Protein AF-A0A016ADG0-F1 (afdb_monomer)

Solvent-accessible surface area (backbone atoms only — not comparable to full-atom values): 17905 Å² total; per-residue (Å²): 117,78,64,81,39,55,52,71,69,76,71,48,89,88,53,40,68,76,69,68,65,52,72,44,74,53,72,49,77,40,66,50,86,55,96,78,77,50,92,84,63,83,57,66,67,54,48,53,50,45,50,50,56,51,45,68,57,48,48,61,47,67,69,37,83,55,37,46,75,64,32,36,40,30,36,7,31,18,37,84,70,84,56,63,69,60,26,34,52,45,8,38,56,49,26,49,52,49,53,55,49,51,59,72,67,58,79,62,76,84,54,49,76,49,75,41,56,37,31,51,40,61,65,62,50,48,54,53,52,72,76,48,91,57,74,62,48,69,62,53,52,45,42,67,73,72,40,49,76,91,74,42,32,64,56,54,41,44,57,39,81,81,21,54,49,39,54,46,45,56,71,74,43,36,58,68,41,26,24,37,36,40,36,41,34,28,30,39,55,50,64,68,71,46,75,80,87,79,64,98,64,84,82,76,88,80,84,78,91,71,89,87,82,72,54,66,43,49,38,52,58,60,28,69,81,40,57,90,82,36,72,67,23,37,51,37,31,42,50,33,21,70,76,34,77,85,39,63,58,29,12,39,29,20,18,30,47,26,48,69,71,65,36,57,69,60,19,45,68,40,33,64,89,41,59,85,39,58,85,34,12,32,48,51,14,53,47,26,52,75,73,66,39,57,70,62,12,50,53,29,12,50,52,9,30,77,69,66,34,65,46,15,50,52,53,43,52,55,59,74,74,106

Nearest PDB structures (foldseek):
  4rha-assembly2_A  TM=7.310E-01  e=1.133E-03  Salmonella enterica subsp. enterica serovar Typhimurium str. 14028S
  7rjj-assembly2_B  TM=6.095E-01  e=2.369E-03  Klebsiella pneumoniae subsp. pneumoniae
  5nhx-assembly1_A  TM=6.169E-01  e=9.388E-03  Klebsiella pneumoniae
  4apo-assembly1_A  TM=5.520E-01  e=2.296E-01  Homo sapiens
  7rqf-assembly1_A  TM=3.837E-01  e=1.222E+00  Pseudomonas aeruginosa PAO1

Foldseek 3Di:
DLLVLQDADAQDPVQPDPLPQPKDKDKDKQQADPVPVCLQDGDVVSLVVVLVVVCVPVVVQVVDPQKFFAAKEKEFFAAPDDDLVVLQVRRQVVRVVSVVVNVVVCPPPPHYYHYHYDSHPLVQLLVVLVPDPDPCSVVLNCLSVPADSVRCSVVVCCPPPVNPRVVCCVVPPRSRRRMMMMMTIMGRRVVSVDQPPDPPPPPPPDPDPDPPHAGLNRLVVQLVVDDPQDPSNLVSLLVQCVSCVPDLNSLSSNLSSCLSVLNLVSNCSSCVVVLPPLSSLSSQLSSCVSVVNLVSNLVSLVSNVVVVSPSSVVSNVVSVVD

Structure (mmCIF, N/CA/C/O backbone):
data_AF-A0A016ADG0-F1
#
_entry.id   AF-A0A016ADG0-F1
#
loop_
_atom_site.group_PDB
_atom_site.id
_atom_site.type_symbol
_atom_site.label_atom_id
_atom_site.label_alt_id
_atom_site.label_comp_id
_atom_site.label_asym_id
_atom_site.label_entity_id
_atom_site.label_seq_id
_atom_site.pdbx_PDB_ins_code
_atom_site.Cartn_x
_atom_site.Cartn_y
_atom_site.Cartn_z
_atom_site.occupancy
_atom_site.B_iso_or_equiv
_atom_site.auth_seq_id
_atom_site.auth_comp_id
_atom_site.auth_asym_id
_atom_site.auth_atom_id
_atom_site.pdbx_PDB_model_num
ATOM 1 N N . MET A 1 1 ? 36.999 -15.071 -37.053 1.00 69.94 1 MET A N 1
ATOM 2 C CA . MET A 1 1 ? 36.321 -14.184 -38.024 1.00 69.94 1 MET A CA 1
ATOM 3 C C . MET A 1 1 ? 34.807 -14.380 -38.018 1.00 69.94 1 MET A C 1
ATOM 5 O O . MET A 1 1 ? 34.111 -13.410 -37.808 1.00 69.94 1 MET A O 1
ATOM 9 N N . LEU A 1 2 ? 34.273 -15.599 -38.158 1.00 79.31 2 LEU A N 1
ATOM 10 C CA . LEU A 1 2 ? 32.813 -15.817 -38.132 1.00 79.31 2 LEU A CA 1
ATOM 11 C C . LEU A 1 2 ? 32.134 -15.348 -36.824 1.00 79.31 2 LEU A C 1
ATOM 13 O O . LEU A 1 2 ? 31.102 -14.691 -36.854 1.00 79.31 2 LEU A O 1
ATOM 17 N N . LEU A 1 3 ? 32.764 -15.626 -35.679 1.00 84.56 3 LEU A N 1
ATOM 18 C CA . LEU A 1 3 ? 32.226 -15.294 -34.354 1.00 84.56 3 LEU A CA 1
ATOM 19 C C . LEU A 1 3 ? 32.225 -13.790 -34.034 1.00 84.56 3 LEU A C 1
ATOM 21 O O . LEU A 1 3 ? 31.461 -13.359 -33.183 1.00 84.56 3 LEU A O 1
ATOM 25 N N . SER A 1 4 ? 33.021 -12.973 -34.735 1.00 85.31 4 SER A N 1
ATOM 26 C CA . SER A 1 4 ? 33.014 -11.513 -34.533 1.00 85.31 4 SER A CA 1
ATOM 27 C C . SER A 1 4 ? 31.796 -10.823 -35.157 1.00 85.31 4 SER A C 1
ATOM 29 O O . SER A 1 4 ? 31.700 -9.601 -35.109 1.00 85.31 4 SER A O 1
ATOM 31 N N . TRP A 1 5 ? 30.904 -11.581 -35.801 1.00 89.62 5 TRP A N 1
ATOM 32 C CA . TRP A 1 5 ? 29.642 -11.078 -36.351 1.00 89.62 5 TRP A CA 1
ATOM 33 C C . TRP A 1 5 ? 28.422 -11.524 -35.549 1.00 89.62 5 TRP A C 1
ATOM 35 O O . TRP A 1 5 ? 27.30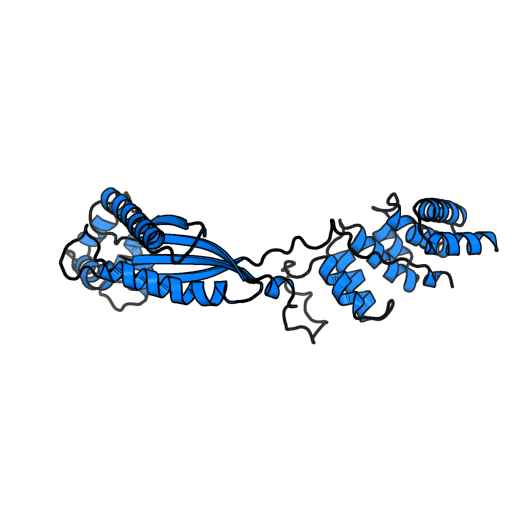5 -11.203 -35.944 1.00 89.62 5 TRP A O 1
ATOM 45 N N . VAL A 1 6 ? 28.624 -12.247 -34.442 1.00 90.81 6 VAL A N 1
ATOM 46 C CA . VAL A 1 6 ? 27.543 -12.549 -33.501 1.00 90.81 6 VAL A CA 1
ATOM 47 C C . VAL A 1 6 ? 26.964 -11.229 -32.996 1.00 90.81 6 VAL A C 1
ATOM 49 O O . VAL A 1 6 ? 27.703 -10.347 -32.559 1.00 90.81 6 VAL A O 1
ATOM 52 N N . GLY A 1 7 ? 25.648 -11.089 -33.117 1.00 85.38 7 GLY A N 1
ATOM 53 C CA . GLY A 1 7 ? 24.912 -9.907 -32.699 1.00 85.38 7 GLY A CA 1
ATOM 54 C C . GLY A 1 7 ? 24.405 -10.044 -31.270 1.00 85.38 7 GLY A C 1
ATOM 55 O O . GLY A 1 7 ? 23.914 -11.104 -30.882 1.00 85.38 7 GLY A O 1
ATOM 56 N N . PHE A 1 8 ? 24.489 -8.947 -30.524 1.00 88.81 8 PHE A N 1
ATOM 57 C CA . PHE A 1 8 ? 23.808 -8.762 -29.249 1.00 88.81 8 PHE A CA 1
ATOM 58 C C . PHE A 1 8 ? 22.862 -7.574 -29.397 1.00 88.81 8 PHE A C 1
ATOM 60 O O . PHE A 1 8 ? 23.233 -6.547 -29.970 1.00 88.81 8 PHE A O 1
ATOM 67 N N . LEU A 1 9 ? 21.629 -7.749 -28.947 1.00 85.62 9 LEU A N 1
ATOM 68 C CA . LEU A 1 9 ? 20.578 -6.750 -28.987 1.00 85.62 9 LEU A CA 1
ATOM 69 C C . LEU A 1 9 ? 20.620 -5.921 -27.707 1.00 85.62 9 LEU A C 1
ATOM 71 O O . LEU A 1 9 ? 20.717 -6.466 -26.606 1.00 85.62 9 LEU A O 1
ATOM 75 N N . SER A 1 10 ? 20.489 -4.608 -27.863 1.00 75.19 10 SER A N 1
ATOM 76 C CA . SER A 1 10 ? 20.079 -3.731 -26.771 1.00 75.19 10 SER A CA 1
ATOM 77 C C . SER A 1 10 ? 18.555 -3.812 -26.617 1.00 75.19 10 SER A C 1
ATOM 79 O O . SER A 1 10 ? 17.858 -3.962 -27.627 1.00 75.19 10 SER A O 1
ATOM 81 N N . PRO A 1 11 ? 18.012 -3.700 -25.395 1.00 60.47 11 PRO A N 1
ATOM 82 C CA . PRO A 1 11 ? 16.568 -3.637 -25.199 1.00 60.47 11 PRO A CA 1
ATOM 83 C C . PRO A 1 11 ? 15.986 -2.444 -25.975 1.00 60.47 11 PRO A C 1
ATOM 85 O O . PRO A 1 11 ? 16.522 -1.334 -25.934 1.00 60.47 11 PRO A O 1
ATOM 88 N N . SER A 1 12 ? 14.902 -2.673 -26.719 1.00 52.19 12 SER A N 1
ATOM 89 C CA . SER A 1 12 ? 14.190 -1.600 -27.430 1.00 52.19 12 SER A CA 1
ATOM 90 C C . SER A 1 12 ? 13.477 -0.671 -26.436 1.00 52.19 12 SER A C 1
ATOM 92 O O . SER A 1 12 ? 13.197 -1.075 -25.314 1.00 52.19 12 SER A O 1
ATOM 94 N N . ALA A 1 13 ? 13.093 0.550 -26.830 1.00 40.69 13 ALA A N 1
ATOM 95 C CA . ALA A 1 13 ? 12.314 1.456 -25.965 1.00 40.69 13 ALA A CA 1
ATOM 96 C C . ALA A 1 13 ? 10.958 0.869 -25.500 1.00 40.69 13 ALA A C 1
ATOM 98 O O . ALA A 1 13 ? 10.346 1.389 -24.573 1.00 40.69 13 ALA A O 1
ATOM 99 N N . THR A 1 14 ? 10.486 -0.205 -26.138 1.00 40.00 14 THR A N 1
ATOM 100 C CA . THR A 1 14 ? 9.263 -0.943 -25.783 1.00 40.00 14 THR A CA 1
ATOM 101 C C . THR A 1 14 ? 9.514 -2.073 -24.772 1.00 40.00 14 THR A C 1
ATOM 103 O O . THR A 1 14 ? 8.566 -2.536 -24.144 1.00 40.00 14 THR A O 1
ATOM 106 N N . GLU A 1 15 ? 10.776 -2.485 -24.594 1.00 46.22 15 GLU A N 1
ATOM 107 C CA . GLU A 1 15 ? 11.267 -3.415 -23.559 1.00 46.22 15 GLU A CA 1
ATOM 108 C C . GLU A 1 15 ? 12.160 -2.726 -22.511 1.00 46.22 15 GLU A C 1
ATOM 110 O O . GLU A 1 15 ? 12.579 -3.356 -21.537 1.00 46.22 15 GLU A O 1
ATOM 115 N N . ALA A 1 16 ? 12.446 -1.429 -22.685 1.00 40.72 16 ALA A N 1
ATOM 116 C CA . ALA A 1 16 ? 12.927 -0.571 -21.618 1.00 40.72 16 ALA A CA 1
ATOM 117 C C . ALA A 1 16 ? 11.981 -0.759 -20.432 1.00 40.72 16 ALA A C 1
ATOM 119 O O . ALA A 1 16 ? 10.766 -0.883 -20.649 1.00 40.72 16 ALA A O 1
ATOM 120 N N . PRO A 1 17 ? 12.511 -0.830 -19.199 1.00 40.75 17 PRO A N 1
ATOM 121 C CA . PRO A 1 17 ? 11.664 -1.079 -18.058 1.00 40.75 17 PRO A CA 1
ATOM 122 C C . PRO A 1 17 ? 10.537 -0.050 -18.124 1.00 40.75 17 PRO A C 1
ATOM 124 O O . PRO A 1 17 ? 10.785 1.156 -18.234 1.00 40.75 17 PRO A O 1
ATOM 127 N N . LYS A 1 18 ? 9.283 -0.512 -18.018 1.00 40.59 18 LYS A N 1
ATOM 128 C CA . LYS A 1 18 ? 8.368 0.266 -17.192 1.00 40.59 18 LYS A CA 1
ATOM 129 C C . LYS A 1 18 ? 9.165 0.426 -15.920 1.00 40.59 18 LYS A C 1
ATOM 131 O O . LYS A 1 18 ? 9.404 -0.576 -15.254 1.00 40.59 18 LYS A O 1
ATOM 136 N N . VAL A 1 19 ? 9.708 1.619 -15.697 1.00 45.34 19 VAL A N 1
ATOM 137 C CA . VAL A 1 19 ? 10.248 1.974 -14.401 1.00 45.34 19 VAL A CA 1
ATOM 138 C C . VAL A 1 19 ? 9.114 1.601 -13.469 1.00 45.34 19 VAL A C 1
ATOM 140 O O . VAL A 1 19 ? 8.052 2.224 -13.518 1.00 45.34 19 VAL A O 1
ATOM 143 N N . GLU A 1 20 ? 9.256 0.478 -12.769 1.00 45.22 20 GLU A N 1
ATOM 144 C CA . GLU A 1 20 ? 8.341 0.147 -11.703 1.00 45.22 20 GLU A CA 1
ATOM 145 C C . GLU A 1 20 ? 8.661 1.220 -10.690 1.00 45.22 20 GLU A C 1
ATOM 147 O O . GLU A 1 20 ? 9.663 1.168 -9.983 1.00 45.22 20 GLU A O 1
ATOM 152 N N . GLU A 1 21 ? 7.893 2.300 -10.786 1.00 52.81 21 GLU A N 1
ATOM 153 C CA . GLU A 1 21 ? 7.871 3.374 -9.830 1.00 52.81 21 GLU A CA 1
ATOM 154 C C . GLU A 1 21 ? 7.758 2.693 -8.477 1.00 52.81 21 GLU A C 1
ATOM 156 O O . GLU A 1 21 ? 6.699 2.152 -8.141 1.00 52.81 21 GLU A O 1
ATOM 161 N N . VAL A 1 22 ? 8.875 2.623 -7.749 1.00 61.50 22 VAL A N 1
ATOM 162 C CA . VAL A 1 22 ? 8.899 1.983 -6.442 1.00 61.50 22 VAL A CA 1
ATOM 163 C C . VAL A 1 22 ? 8.051 2.875 -5.557 1.00 61.50 22 VAL A C 1
ATOM 165 O O . VAL A 1 22 ? 8.498 3.912 -5.066 1.00 61.50 22 VAL A O 1
ATOM 168 N N . ARG A 1 23 ? 6.777 2.501 -5.437 1.00 75.00 23 ARG A N 1
ATOM 169 C CA . ARG A 1 23 ? 5.809 3.189 -4.599 1.00 75.00 23 ARG A CA 1
ATOM 170 C C . ARG A 1 23 ? 6.177 2.880 -3.166 1.00 75.00 23 ARG A C 1
ATOM 172 O O . ARG A 1 23 ? 6.013 1.758 -2.692 1.00 75.00 23 ARG A O 1
ATOM 179 N N . GLN A 1 24 ? 6.686 3.888 -2.485 1.00 81.44 24 GLN A N 1
ATOM 180 C CA . GLN A 1 24 ? 6.979 3.824 -1.068 1.00 81.44 24 GLN A CA 1
ATOM 181 C C . GLN A 1 24 ? 5.839 4.467 -0.293 1.00 81.44 24 GLN A C 1
ATOM 183 O O . GLN A 1 24 ? 5.135 5.347 -0.792 1.00 81.44 24 GLN A O 1
ATOM 188 N N . THR A 1 25 ? 5.639 3.993 0.932 1.00 83.50 25 THR A N 1
ATOM 189 C CA . THR A 1 25 ? 4.624 4.527 1.836 1.00 83.50 25 THR A CA 1
ATOM 190 C C . THR A 1 25 ? 5.264 4.851 3.173 1.00 83.50 25 THR A C 1
ATOM 192 O O . THR A 1 25 ? 5.946 4.011 3.758 1.00 83.50 25 THR A O 1
ATOM 195 N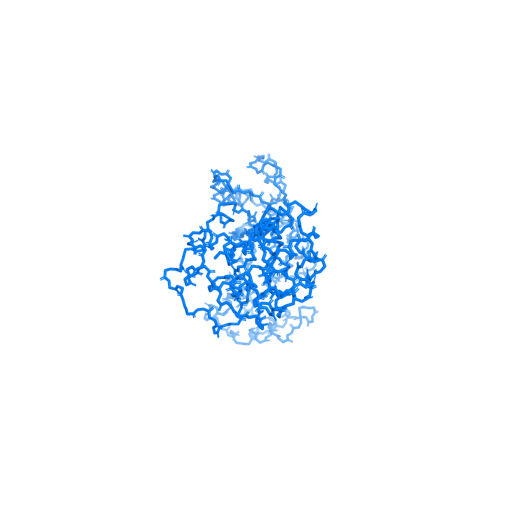 N . VAL A 1 26 ? 5.026 6.065 3.663 1.00 82.06 26 VAL A N 1
ATOM 196 C CA . VAL A 1 26 ? 5.346 6.462 5.037 1.00 82.06 26 VAL A CA 1
ATOM 197 C C . VAL A 1 26 ? 4.044 6.637 5.797 1.00 82.06 26 VAL A C 1
ATOM 199 O O . VAL A 1 26 ? 3.188 7.428 5.394 1.00 82.06 26 VAL A O 1
ATOM 202 N N . SER A 1 27 ? 3.913 5.921 6.910 1.00 85.62 27 SER A N 1
ATOM 203 C CA . SER A 1 27 ? 2.703 5.932 7.729 1.00 85.62 27 SER A CA 1
ATOM 204 C C . SER A 1 27 ? 2.938 6.598 9.078 1.00 85.62 27 SER A C 1
ATOM 206 O O . SER A 1 27 ? 4.048 6.609 9.611 1.00 85.62 27 SER A O 1
ATOM 208 N N . GLY A 1 28 ? 1.873 7.137 9.658 1.00 79.81 28 GLY A N 1
ATOM 209 C CA . GLY A 1 28 ? 1.898 7.679 11.008 1.00 79.81 28 GLY A CA 1
ATOM 210 C C . GLY A 1 28 ? 0.505 7.834 11.593 1.00 79.81 28 GLY A C 1
ATOM 211 O O . GLY A 1 28 ? -0.500 7.511 10.963 1.00 79.81 28 GLY A O 1
ATOM 212 N N . SER A 1 29 ? 0.452 8.307 12.835 1.00 84.38 29 SER A N 1
ATOM 213 C CA . SER A 1 29 ? -0.771 8.325 13.630 1.00 84.38 29 SER A CA 1
ATOM 214 C C . SER A 1 29 ? -0.917 9.614 14.434 1.00 84.38 29 SER A C 1
ATOM 216 O O . SER A 1 29 ? 0.040 10.137 15.016 1.00 84.38 29 SER A O 1
ATOM 218 N N . ILE A 1 30 ? -2.144 10.127 14.468 1.00 79.81 30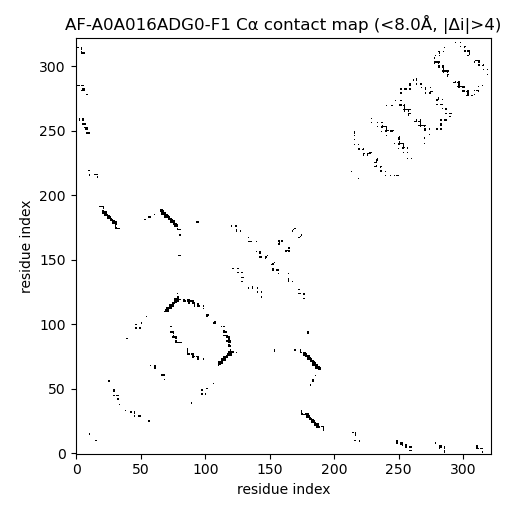 ILE A N 1
ATOM 219 C CA . ILE A 1 30 ? -2.559 11.294 15.240 1.00 79.81 30 ILE A CA 1
ATOM 220 C C . ILE A 1 30 ? -3.646 10.844 16.210 1.00 79.81 30 ILE A C 1
ATOM 222 O O . ILE A 1 30 ? -4.800 10.652 15.822 1.00 79.81 30 ILE A O 1
ATOM 226 N N . VAL A 1 31 ? -3.269 10.666 17.476 1.00 79.88 31 VAL A N 1
ATOM 227 C CA . VAL A 1 31 ? -4.220 10.400 18.561 1.00 79.88 31 VAL A CA 1
ATOM 228 C C . VAL A 1 31 ? -5.042 11.659 18.808 1.00 79.88 31 VAL A C 1
ATOM 230 O O . VAL A 1 31 ? -4.502 12.760 18.843 1.00 79.88 31 VAL A O 1
ATOM 233 N N . LEU A 1 32 ? -6.351 11.496 18.958 1.00 73.31 32 LEU A N 1
ATOM 234 C CA . LEU A 1 32 ? -7.276 12.600 19.163 1.00 73.31 32 LEU A CA 1
ATOM 235 C C . LEU A 1 32 ? -7.542 12.745 20.664 1.00 73.31 32 LEU A C 1
ATOM 237 O O . LEU A 1 32 ? -8.160 11.867 21.271 1.00 73.31 32 LEU A O 1
ATOM 241 N N . ASP A 1 33 ? -7.084 13.843 21.270 1.00 66.06 33 ASP A N 1
ATOM 242 C CA . ASP A 1 33 ? -7.391 14.123 22.674 1.00 66.06 33 ASP A CA 1
ATOM 243 C C . ASP A 1 33 ? -8.848 14.601 22.824 1.00 66.06 33 ASP A C 1
ATOM 245 O O . ASP A 1 33 ? -9.279 15.561 22.180 1.00 66.06 33 ASP A O 1
ATOM 249 N N . TYR A 1 34 ? -9.603 13.908 23.680 1.00 62.19 34 TYR A N 1
ATOM 250 C CA . TYR A 1 34 ? -11.006 14.172 24.012 1.00 62.19 34 TYR A CA 1
ATOM 251 C C . TYR A 1 34 ? -11.197 14.602 25.469 1.00 62.19 34 TYR A C 1
ATOM 253 O O . TYR A 1 34 ? -12.300 14.459 26.005 1.00 62.19 34 TYR A O 1
ATOM 261 N N . SER A 1 35 ? -10.162 15.151 26.110 1.00 48.69 35 SER A N 1
ATOM 262 C CA . SER A 1 35 ? -10.097 15.554 2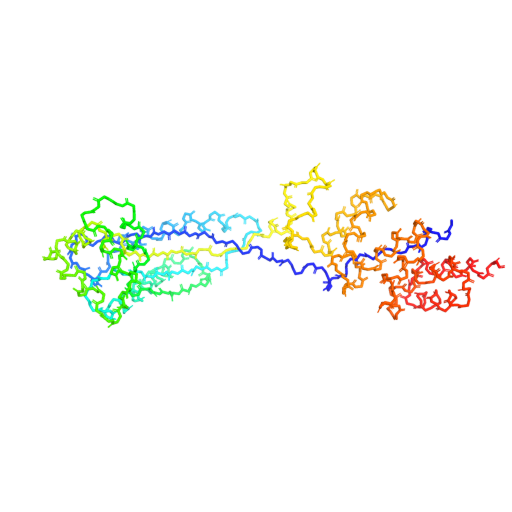7.525 1.00 48.69 35 SER A CA 1
ATOM 263 C C . SER A 1 35 ? -11.236 16.458 28.055 1.00 48.69 35 SER A C 1
ATOM 265 O O . SER A 1 35 ? -11.251 16.797 29.237 1.00 48.69 35 SER A O 1
ATOM 267 N N . ARG A 1 36 ? -12.251 16.812 27.248 1.00 44.41 36 ARG A N 1
ATOM 268 C CA . ARG A 1 36 ? -13.453 17.572 27.652 1.00 44.41 36 ARG A CA 1
ATOM 269 C C . ARG A 1 36 ? -14.808 16.962 27.264 1.00 44.41 36 ARG A C 1
ATOM 271 O O . ARG A 1 36 ? -15.805 17.676 27.215 1.00 44.41 36 ARG A O 1
ATOM 278 N N . GLY A 1 37 ? -14.882 15.661 26.981 1.00 42.38 37 GLY A N 1
ATOM 279 C CA . GLY A 1 37 ? -16.170 14.957 26.844 1.00 42.38 37 GLY A CA 1
ATOM 280 C C . GLY A 1 37 ? -16.985 15.296 25.586 1.00 42.38 37 GLY A C 1
ATOM 281 O O . GLY A 1 37 ? -18.106 14.813 25.427 1.00 42.38 37 GLY A O 1
ATOM 282 N N . GLN A 1 38 ? -16.437 16.075 24.650 1.00 50.91 38 GLN A N 1
ATOM 283 C CA . GLN A 1 38 ? -17.057 16.297 23.344 1.00 50.91 38 GLN A CA 1
ATOM 284 C C . GLN A 1 38 ? -16.713 15.128 22.418 1.00 50.91 38 GLN A C 1
ATOM 286 O O . GLN A 1 38 ? -15.763 15.191 21.649 1.00 50.91 38 GLN A O 1
ATOM 291 N N . LYS A 1 39 ? -17.504 14.047 22.469 1.00 50.16 39 LYS A N 1
ATOM 292 C CA . LYS A 1 39 ? -17.337 12.885 21.568 1.00 50.16 39 LYS A CA 1
ATOM 293 C C . LYS A 1 39 ? -17.461 13.250 20.074 1.00 50.16 39 LYS A C 1
ATOM 295 O O . LYS A 1 39 ? -17.001 12.493 19.220 1.00 50.16 39 LYS A O 1
ATOM 300 N N . THR A 1 40 ? -18.073 14.397 19.765 1.00 50.88 40 THR A N 1
ATOM 301 C CA . THR A 1 40 ? -18.551 14.767 18.423 1.00 50.88 40 THR A CA 1
ATOM 302 C C . THR A 1 40 ? -17.884 15.996 17.807 1.00 50.88 40 THR A C 1
ATOM 304 O O . THR A 1 40 ? -17.972 16.165 16.593 1.00 50.88 40 THR A O 1
ATOM 307 N N . LYS A 1 41 ? -17.229 16.860 18.594 1.00 53.22 41 LYS A N 1
ATOM 308 C CA . LYS A 1 41 ? -16.627 18.099 18.086 1.00 53.22 41 LYS A CA 1
ATOM 309 C C . LYS A 1 41 ? -15.115 18.027 18.196 1.00 53.22 41 LYS A C 1
ATOM 311 O O . LYS A 1 41 ? -14.562 17.719 19.246 1.00 53.22 41 LYS A O 1
ATOM 316 N N . TYR A 1 42 ? -14.472 18.301 17.075 1.00 61.78 42 TYR A N 1
ATOM 317 C CA . TYR A 1 42 ? -13.030 18.334 16.975 1.00 61.78 42 TYR A CA 1
ATOM 318 C C . TYR A 1 42 ? -12.416 19.549 17.641 1.00 61.78 42 TYR A C 1
ATOM 320 O O . TYR A 1 42 ? -12.903 20.665 17.463 1.00 61.78 42 TYR A O 1
ATOM 328 N N . ASP A 1 43 ? -11.317 19.310 18.355 1.00 65.56 43 ASP A N 1
ATOM 329 C CA . ASP A 1 43 ? -10.402 20.358 18.782 1.00 65.56 43 ASP A CA 1
ATOM 330 C C . ASP A 1 43 ? -9.498 20.737 17.600 1.00 65.56 43 ASP A C 1
ATOM 332 O O . ASP A 1 43 ? -8.799 19.890 17.039 1.00 65.56 43 ASP A O 1
ATOM 336 N N . GLU A 1 44 ? -9.520 22.013 17.225 1.00 66.81 44 GLU A N 1
ATOM 337 C CA . GLU A 1 44 ? -8.668 22.603 16.190 1.00 66.81 44 GLU A CA 1
ATOM 338 C C . GLU A 1 44 ? -7.179 22.326 16.452 1.00 66.81 44 GLU A C 1
ATOM 340 O O . GLU A 1 44 ? -6.414 22.115 15.512 1.00 66.81 44 GLU A O 1
ATOM 345 N N . ARG A 1 45 ? -6.775 22.192 17.724 1.00 67.38 45 ARG A N 1
ATOM 346 C CA . ARG A 1 45 ? -5.409 21.802 18.108 1.00 67.38 45 ARG A CA 1
ATOM 347 C C . ARG A 1 45 ? -4.986 20.456 17.519 1.00 67.38 45 ARG A C 1
ATOM 349 O O . ARG A 1 45 ? -3.864 20.345 17.031 1.00 67.38 45 ARG A O 1
ATOM 356 N N . ASN A 1 46 ? -5.884 19.468 17.499 1.00 68.56 46 ASN A N 1
ATOM 357 C CA . ASN A 1 46 ? -5.599 18.150 16.925 1.00 68.56 46 ASN A CA 1
ATOM 358 C C . ASN A 1 46 ? -5.386 18.242 15.404 1.00 68.56 46 ASN A C 1
ATOM 360 O O . ASN A 1 46 ? -4.563 17.518 14.848 1.00 68.56 46 ASN A O 1
ATOM 364 N N . PHE A 1 47 ? -6.097 19.144 14.716 1.00 72.75 47 PHE A N 1
ATOM 365 C CA . PHE A 1 47 ? -5.916 19.365 13.276 1.00 72.75 47 PHE A CA 1
ATOM 366 C C . PHE A 1 47 ? -4.627 20.111 12.961 1.00 72.75 47 PHE A C 1
ATOM 368 O O . PHE A 1 47 ? -3.931 19.752 12.013 1.00 72.75 47 PHE A O 1
ATOM 375 N N . VAL A 1 48 ? -4.269 21.095 13.781 1.00 70.00 48 VAL A N 1
ATOM 376 C CA . VAL A 1 48 ? -2.976 21.770 13.682 1.00 70.00 48 VAL A CA 1
ATOM 377 C C . VAL A 1 48 ? -1.836 20.760 13.860 1.00 70.00 48 VAL A C 1
ATOM 379 O O . VAL A 1 48 ? -0.948 20.689 13.012 1.00 70.00 48 VAL A O 1
ATOM 382 N N . GLU A 1 49 ? -1.883 19.915 14.896 1.00 68.44 49 GLU A N 1
ATOM 383 C CA . GLU A 1 49 ? -0.881 18.861 15.113 1.00 68.44 49 GLU A CA 1
ATOM 384 C C . GLU A 1 49 ? -0.823 17.865 13.944 1.00 68.44 49 GLU A C 1
ATOM 386 O O . GLU A 1 49 ? 0.263 17.516 13.473 1.00 68.44 49 GLU A O 1
ATOM 391 N N . ALA A 1 50 ? -1.982 17.443 13.431 1.00 70.69 50 ALA A N 1
ATOM 392 C CA . ALA A 1 50 ? -2.078 16.573 12.263 1.00 70.69 50 ALA A CA 1
ATOM 393 C C . ALA A 1 50 ? -1.399 17.172 11.027 1.00 70.69 50 ALA A C 1
ATOM 395 O O . ALA A 1 50 ? -0.618 16.494 10.355 1.00 70.69 50 ALA A O 1
ATOM 396 N N . VAL A 1 51 ? -1.663 18.452 10.748 1.00 73.44 51 VAL A N 1
ATOM 397 C CA . VAL A 1 51 ? -1.029 19.186 9.649 1.00 73.44 51 VAL A CA 1
ATOM 398 C C . VAL A 1 51 ? 0.481 19.242 9.847 1.00 73.44 51 VAL A C 1
ATOM 400 O O . VAL A 1 51 ? 1.214 18.948 8.905 1.00 73.44 51 VAL A O 1
ATOM 403 N N . TYR A 1 52 ? 0.969 19.543 11.054 1.00 72.31 52 TYR A N 1
ATOM 404 C CA . TYR A 1 52 ? 2.408 19.564 11.329 1.00 72.31 52 TYR A CA 1
ATOM 405 C C . TYR A 1 52 ? 3.075 18.205 11.096 1.00 72.31 52 TYR A C 1
ATOM 407 O O . TYR A 1 52 ? 4.116 18.156 10.440 1.00 72.31 52 TYR A O 1
ATOM 415 N N . LYS A 1 53 ? 2.478 17.101 11.565 1.00 71.75 53 LYS A N 1
ATOM 416 C CA . LYS A 1 53 ? 3.014 15.745 11.341 1.00 71.75 53 LYS A CA 1
ATOM 417 C C . LYS A 1 53 ? 3.051 15.383 9.857 1.00 71.75 53 LYS A C 1
ATOM 419 O O . LYS A 1 53 ? 4.069 14.899 9.368 1.00 71.75 53 LYS A O 1
ATOM 424 N N . LEU A 1 54 ? 1.982 15.685 9.120 1.00 74.38 54 LEU A N 1
ATOM 425 C CA . LEU A 1 54 ? 1.938 15.473 7.673 1.00 74.38 54 LEU A CA 1
ATOM 426 C C . LEU A 1 54 ? 2.962 16.339 6.930 1.00 74.38 54 LEU A C 1
ATOM 428 O O . LEU A 1 54 ? 3.596 15.863 5.991 1.00 74.38 54 LEU A O 1
ATOM 432 N N . LEU A 1 55 ? 3.165 17.593 7.339 1.00 75.06 55 LEU A N 1
ATOM 433 C CA . LEU A 1 55 ? 4.178 18.470 6.748 1.00 75.06 55 LEU A CA 1
ATOM 434 C C . LEU A 1 55 ? 5.601 18.002 7.038 1.00 75.06 55 LEU A C 1
ATOM 436 O O . LEU A 1 55 ? 6.441 18.079 6.146 1.00 75.06 55 LEU A O 1
ATOM 440 N N . ALA A 1 56 ? 5.865 17.491 8.241 1.00 71.88 56 ALA A N 1
ATOM 441 C CA . ALA A 1 56 ? 7.166 16.937 8.604 1.00 71.88 56 ALA A CA 1
ATOM 442 C C . ALA A 1 56 ? 7.559 15.747 7.712 1.00 71.88 56 ALA A C 1
ATOM 444 O O . ALA A 1 56 ? 8.736 15.579 7.413 1.00 71.88 56 ALA A O 1
ATOM 445 N N . VAL A 1 57 ? 6.579 14.964 7.247 1.00 78.12 57 VAL A N 1
ATOM 446 C CA . VAL A 1 57 ? 6.803 13.855 6.306 1.00 78.12 57 VAL A CA 1
ATOM 447 C C . VAL A 1 57 ? 6.837 14.336 4.854 1.00 78.12 57 VAL A C 1
ATOM 449 O O . VAL A 1 57 ? 7.714 13.953 4.090 1.00 78.12 57 VAL A O 1
ATOM 452 N N . THR A 1 58 ? 5.891 15.180 4.443 1.00 79.19 58 THR A N 1
ATOM 453 C CA . THR A 1 58 ? 5.704 15.523 3.022 1.00 79.19 58 THR A CA 1
ATOM 454 C C . THR A 1 58 ? 6.648 16.604 2.506 1.00 79.19 58 THR A C 1
ATOM 456 O O . THR A 1 58 ? 6.973 16.579 1.321 1.00 79.19 58 THR A O 1
ATOM 459 N N . ARG A 1 59 ? 7.098 17.556 3.339 1.00 78.69 59 ARG A N 1
ATOM 460 C CA . ARG A 1 59 ? 8.019 18.616 2.886 1.00 78.69 59 ARG A CA 1
ATOM 461 C C . ARG A 1 59 ? 9.366 18.054 2.421 1.00 78.69 59 ARG A C 1
ATOM 463 O O . ARG A 1 59 ? 9.706 18.337 1.276 1.00 78.69 59 ARG A O 1
ATOM 470 N N . PRO A 1 60 ? 10.070 17.204 3.200 1.00 75.88 60 PRO A N 1
ATOM 471 C CA . PRO A 1 60 ? 11.332 16.623 2.744 1.00 75.88 60 PRO A CA 1
ATOM 472 C C . PRO A 1 60 ? 11.173 15.826 1.445 1.00 75.88 60 PRO A C 1
ATOM 474 O O . PRO A 1 60 ? 11.993 15.955 0.542 1.00 75.88 60 PRO A O 1
ATOM 477 N N . LEU A 1 61 ? 10.081 15.062 1.308 1.00 81.44 61 LEU A N 1
ATOM 478 C CA . LEU A 1 61 ? 9.790 14.301 0.088 1.00 81.44 61 LEU A CA 1
ATOM 479 C C . LEU A 1 61 ? 9.609 15.217 -1.130 1.00 81.44 61 LEU A C 1
ATOM 481 O O . LEU A 1 61 ? 10.157 14.941 -2.187 1.00 81.44 61 LEU A O 1
ATOM 485 N N . ARG A 1 62 ? 8.888 16.334 -0.983 1.00 79.12 62 ARG A N 1
ATOM 486 C CA . ARG A 1 62 ? 8.685 17.310 -2.071 1.00 79.12 62 ARG A CA 1
ATOM 487 C C . ARG A 1 62 ? 9.946 18.089 -2.438 1.00 79.12 62 ARG A C 1
ATOM 489 O O . ARG A 1 62 ? 10.045 18.577 -3.559 1.00 79.12 62 ARG A O 1
ATOM 496 N N . GLU A 1 63 ? 10.854 18.269 -1.487 1.00 80.94 63 GLU A N 1
ATOM 497 C CA . GLU A 1 63 ? 12.127 18.969 -1.681 1.00 80.94 63 GLU A CA 1
ATOM 498 C C . GLU A 1 63 ? 13.220 18.043 -2.241 1.00 80.94 63 GLU A C 1
ATOM 500 O O . GLU A 1 63 ? 14.234 18.531 -2.739 1.00 80.94 63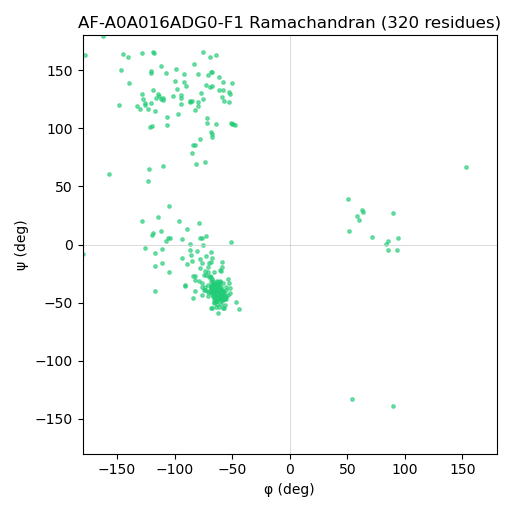 GLU A O 1
ATOM 505 N N . THR A 1 64 ? 13.010 16.722 -2.205 1.00 78.38 64 THR A N 1
ATOM 506 C CA . THR A 1 64 ? 13.961 15.725 -2.711 1.00 78.38 64 THR A CA 1
ATOM 507 C C . THR A 1 64 ? 13.862 15.613 -4.240 1.00 78.38 64 THR A C 1
ATOM 509 O O . THR A 1 64 ? 12.808 15.244 -4.764 1.00 78.38 64 THR A O 1
ATOM 512 N N . PRO A 1 65 ? 14.941 15.899 -4.996 1.00 79.00 65 PRO A N 1
ATOM 513 C CA . PRO A 1 65 ? 14.931 15.764 -6.449 1.00 79.00 65 PRO A CA 1
ATOM 514 C C . PRO A 1 65 ? 14.660 14.321 -6.885 1.00 79.00 65 PRO A C 1
ATOM 516 O O . PRO A 1 65 ? 15.284 13.391 -6.387 1.00 79.00 65 PRO A O 1
ATOM 519 N N . GLY A 1 66 ? 13.756 14.139 -7.848 1.00 76.00 66 GLY A N 1
ATOM 520 C CA . GLY A 1 66 ? 13.376 12.813 -8.345 1.00 76.00 66 GLY A CA 1
ATOM 521 C C . GLY A 1 66 ? 12.286 12.116 -7.528 1.00 76.00 66 GLY A C 1
ATOM 522 O O . GLY A 1 66 ? 11.802 11.080 -7.971 1.00 76.00 66 GLY A O 1
ATOM 523 N N . VAL A 1 67 ? 11.843 12.691 -6.405 1.00 82.12 67 VAL A N 1
ATOM 524 C CA . VAL A 1 67 ? 10.713 12.173 -5.627 1.00 82.12 67 VAL A CA 1
ATOM 525 C C . VAL A 1 67 ? 9.409 12.873 -6.029 1.00 82.12 67 VAL A C 1
ATOM 527 O O . VAL A 1 67 ? 9.308 14.099 -6.005 1.00 82.12 67 VAL A O 1
ATOM 530 N N . SER A 1 68 ? 8.391 12.087 -6.384 1.00 83.69 68 SER A N 1
ATOM 531 C CA . SER A 1 68 ? 7.022 12.534 -6.666 1.00 83.69 68 SER A CA 1
ATOM 532 C C . SER A 1 68 ? 6.080 12.071 -5.564 1.00 83.69 68 SER A C 1
ATOM 534 O O . SER A 1 68 ? 6.006 10.885 -5.255 1.00 83.69 68 SER A O 1
ATOM 536 N N . LEU A 1 69 ? 5.332 13.000 -4.972 1.00 85.56 69 LEU A N 1
ATOM 537 C CA . LEU A 1 69 ? 4.285 12.670 -4.011 1.00 85.56 69 LEU A CA 1
ATOM 538 C C . LEU A 1 69 ? 2.999 12.280 -4.756 1.00 85.56 69 LEU A C 1
ATOM 540 O O . LEU A 1 69 ? 2.378 13.129 -5.393 1.00 85.56 69 LEU A O 1
ATOM 544 N N . GLU A 1 70 ? 2.573 11.028 -4.614 1.00 88.69 70 GLU A N 1
ATOM 545 C CA . GLU A 1 70 ? 1.448 10.460 -5.365 1.00 88.69 70 GLU A CA 1
ATOM 546 C C . GLU A 1 70 ? 0.111 10.626 -4.653 1.00 88.69 70 GLU A C 1
ATOM 548 O O . GLU A 1 70 ? -0.909 10.846 -5.300 1.00 88.69 70 GLU A O 1
ATOM 553 N N . GLY A 1 71 ? 0.080 10.533 -3.323 1.00 91.25 71 GLY A N 1
ATOM 554 C CA . GLY A 1 71 ? -1.181 10.623 -2.597 1.00 91.25 71 GLY A CA 1
ATOM 555 C C . GLY A 1 71 ? -1.051 10.548 -1.088 1.00 91.25 71 GLY A C 1
ATOM 556 O O . GLY A 1 71 ? -0.031 10.132 -0.541 1.00 91.25 71 GLY A O 1
ATOM 557 N N . ILE A 1 72 ? -2.118 10.975 -0.415 1.00 90.31 72 ILE A N 1
ATOM 558 C CA . ILE A 1 72 ? -2.256 10.881 1.037 1.00 90.31 72 ILE A CA 1
ATOM 559 C C . ILE A 1 72 ? -3.565 10.160 1.349 1.00 90.31 72 ILE A C 1
ATOM 561 O O . ILE A 1 72 ? -4.643 10.622 0.967 1.00 90.31 72 ILE A O 1
ATOM 565 N N . ARG A 1 73 ? -3.488 9.044 2.068 1.00 93.31 73 ARG A N 1
ATOM 566 C CA . ARG A 1 73 ? -4.652 8.350 2.625 1.00 93.31 73 ARG A CA 1
ATOM 567 C C . ARG A 1 73 ? -4.814 8.751 4.080 1.00 93.31 73 ARG A C 1
ATOM 569 O O . ARG A 1 73 ? -3.840 8.754 4.825 1.00 93.31 73 ARG A O 1
ATOM 576 N N . LEU A 1 74 ? -6.036 9.077 4.482 1.00 91.25 74 LEU A N 1
ATOM 577 C CA . LEU A 1 74 ? -6.406 9.322 5.874 1.00 91.25 74 LEU A CA 1
ATOM 578 C C . LEU A 1 74 ? -7.423 8.271 6.308 1.00 91.25 74 LEU A C 1
ATOM 580 O O . LEU A 1 74 ? -8.472 8.150 5.677 1.00 91.25 74 LEU A O 1
ATOM 584 N N . THR A 1 75 ? -7.149 7.560 7.398 1.00 91.88 75 THR A N 1
ATOM 585 C CA . THR A 1 75 ? -8.062 6.555 7.957 1.00 91.88 75 THR A CA 1
ATOM 586 C C . THR A 1 75 ? -8.498 6.974 9.353 1.00 91.88 75 THR A C 1
ATOM 588 O O . THR A 1 75 ? -7.678 7.065 10.266 1.00 91.88 75 THR A O 1
ATOM 591 N N . GLY A 1 76 ? -9.789 7.256 9.525 1.00 91.00 76 GLY A N 1
ATOM 592 C CA . GLY A 1 76 ? -10.367 7.597 10.824 1.00 91.00 76 GLY A CA 1
ATOM 593 C C . GLY A 1 76 ? -10.776 6.351 11.605 1.00 91.00 76 GLY A C 1
ATOM 594 O O . GLY A 1 76 ? -11.601 5.576 11.128 1.00 91.00 76 GLY A O 1
ATOM 595 N N . TYR A 1 77 ? -10.245 6.188 12.816 1.00 91.81 77 TYR A N 1
ATOM 596 C CA . TYR A 1 77 ? -10.557 5.066 13.701 1.00 91.81 77 TYR A CA 1
ATOM 597 C C . TYR A 1 77 ? -11.420 5.506 14.880 1.00 91.81 77 TYR A C 1
ATOM 599 O O . TYR A 1 77 ? -11.300 6.625 15.406 1.00 91.81 77 TYR A O 1
ATOM 607 N N . THR A 1 78 ? -12.276 4.597 15.338 1.00 90.69 78 THR A N 1
ATOM 608 C CA . THR A 1 78 ? -12.967 4.753 16.615 1.00 90.69 78 THR A CA 1
ATOM 609 C C . THR A 1 78 ? -12.807 3.518 17.500 1.00 90.69 78 THR A C 1
ATOM 611 O O . THR A 1 78 ? -12.306 2.477 17.069 1.00 90.69 78 THR A O 1
ATOM 614 N N . ALA A 1 79 ? -13.125 3.681 18.781 1.00 91.81 79 ALA A N 1
ATOM 615 C CA . ALA A 1 79 ? -13.064 2.590 19.740 1.00 91.81 79 ALA A CA 1
ATOM 616 C C . ALA A 1 79 ? -14.362 1.768 19.660 1.00 91.81 79 ALA A C 1
ATOM 618 O O . ALA A 1 79 ? -15.389 2.327 19.278 1.00 91.81 79 ALA A O 1
ATOM 619 N N . PRO A 1 80 ? -14.343 0.482 20.043 1.00 90.88 80 PRO A N 1
ATOM 620 C CA . PRO A 1 80 ? -15.559 -0.311 20.194 1.00 90.88 80 PRO A CA 1
ATOM 621 C C . PRO A 1 80 ? -16.322 0.115 21.455 1.00 90.88 80 PRO A C 1
ATOM 623 O O . PRO A 1 80 ? -16.302 -0.576 22.472 1.00 90.88 80 PRO A O 1
ATOM 626 N N . ASP A 1 81 ? -16.906 1.315 21.406 1.00 88.38 81 ASP A N 1
ATOM 627 C CA . ASP A 1 81 ? -17.784 1.848 22.441 1.00 88.38 81 ASP A CA 1
ATOM 628 C C . ASP A 1 81 ? -19.091 2.380 21.850 1.00 88.38 81 ASP A C 1
ATOM 630 O O . ASP A 1 81 ? -19.102 3.375 21.123 1.00 88.38 81 ASP A O 1
ATOM 634 N N . GLY A 1 82 ? -20.212 1.769 22.226 1.00 86.44 82 GLY A N 1
ATOM 635 C CA . GLY A 1 82 ? -21.546 2.245 21.876 1.00 86.44 82 GLY A CA 1
ATOM 636 C C . GLY A 1 82 ? -22.085 1.687 20.559 1.00 86.44 82 GLY A C 1
ATOM 637 O O . GLY A 1 82 ? -22.027 0.498 20.295 1.00 86.44 82 GLY A O 1
ATOM 638 N N . ASP A 1 83 ? -22.739 2.533 19.764 1.00 87.81 83 ASP A N 1
ATOM 639 C CA . ASP A 1 83 ? -23.415 2.072 18.548 1.00 87.81 83 ASP A CA 1
ATOM 640 C C . ASP A 1 83 ? -22.445 1.991 17.361 1.00 87.81 83 ASP A C 1
ATOM 642 O O . ASP A 1 83 ? -21.857 2.999 16.959 1.00 87.81 83 ASP A O 1
ATOM 646 N N . TYR A 1 84 ? -22.342 0.808 16.750 1.00 87.31 84 TYR A N 1
ATOM 647 C CA . TYR A 1 84 ? -21.462 0.548 15.607 1.00 87.31 84 TYR A CA 1
ATOM 648 C C . TYR A 1 84 ? -21.683 1.531 14.445 1.00 87.31 84 TYR A C 1
ATOM 650 O O . TYR A 1 84 ? -20.725 2.050 13.870 1.00 87.31 84 TYR A O 1
ATOM 658 N N . ARG A 1 85 ? -22.942 1.838 14.093 1.00 87.62 85 ARG A N 1
ATOM 659 C CA . ARG A 1 85 ? -23.253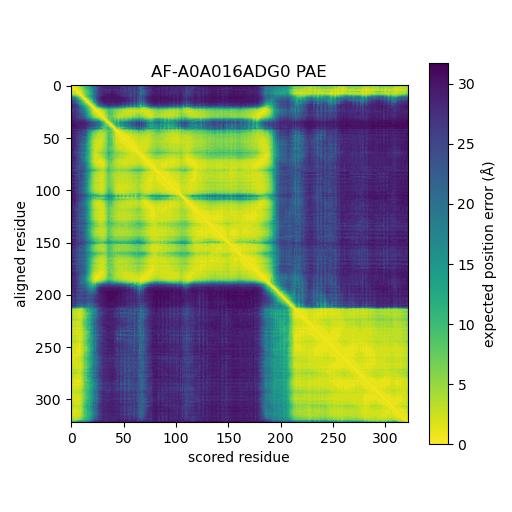 2.759 12.981 1.00 87.62 85 ARG A CA 1
ATOM 660 C C . ARG A 1 85 ? -22.900 4.202 13.327 1.00 87.62 85 ARG A C 1
ATOM 662 O O . ARG A 1 85 ? -22.487 4.970 12.455 1.00 87.62 85 ARG A O 1
ATOM 669 N N . ALA A 1 86 ? -23.061 4.599 14.585 1.00 88.06 86 ALA A N 1
ATOM 670 C CA . ALA A 1 86 ? -22.597 5.891 15.069 1.00 88.06 86 ALA A CA 1
ATOM 671 C C . ALA A 1 86 ? -21.067 5.986 14.987 1.00 88.06 86 ALA A C 1
ATOM 673 O O . ALA A 1 86 ? -20.556 7.000 14.510 1.00 88.06 86 ALA A O 1
ATOM 674 N N . ASN A 1 87 ? -20.357 4.924 15.370 1.00 88.12 87 ASN A N 1
ATOM 675 C CA . ASN A 1 87 ? -18.903 4.814 15.281 1.00 88.12 87 ASN A CA 1
ATOM 676 C C . ASN A 1 87 ? -18.404 4.857 13.830 1.00 88.12 87 ASN A C 1
ATOM 678 O O . ASN A 1 87 ? -17.470 5.597 13.520 1.00 88.12 87 ASN A O 1
ATOM 682 N N . GLU A 1 88 ? -19.086 4.177 12.909 1.00 87.88 88 GLU A N 1
ATOM 683 C CA . GLU A 1 88 ? -18.816 4.248 11.472 1.00 87.88 88 GLU A CA 1
ATOM 684 C C . GLU A 1 88 ? -18.919 5.686 10.939 1.00 87.88 88 GLU A C 1
ATOM 686 O O . GLU A 1 88 ? -17.966 6.233 10.373 1.00 87.88 88 GLU A O 1
ATOM 691 N N . ARG A 1 89 ? -20.067 6.337 11.179 1.00 87.50 89 ARG A N 1
ATOM 692 C CA . ARG A 1 89 ? -20.301 7.731 10.775 1.00 87.50 89 ARG A CA 1
ATOM 693 C C . ARG A 1 89 ? -19.265 8.667 11.372 1.00 87.50 89 ARG A C 1
ATOM 695 O O . ARG A 1 89 ? -18.813 9.589 10.693 1.00 87.50 89 ARG A O 1
ATOM 702 N N . LEU A 1 90 ? -18.914 8.442 12.633 1.00 87.00 90 LEU A N 1
ATOM 703 C CA . LEU A 1 90 ? -17.936 9.238 13.344 1.00 87.00 90 LEU A CA 1
ATOM 704 C C . LEU A 1 90 ? -16.565 9.084 12.684 1.00 87.00 90 LEU A C 1
ATOM 706 O O . LEU A 1 90 ? -16.019 10.093 12.263 1.00 87.00 90 LEU A O 1
ATOM 710 N N . GLY A 1 91 ? -16.049 7.868 12.484 1.00 87.00 91 GLY A N 1
ATOM 711 C CA . GLY A 1 91 ? -14.770 7.622 11.800 1.00 87.00 91 GLY A CA 1
ATOM 712 C C . GLY A 1 91 ? -14.661 8.297 10.424 1.00 87.00 91 GLY A C 1
ATOM 713 O O . GLY A 1 91 ? -13.648 8.933 10.121 1.00 87.00 91 GLY A O 1
ATOM 714 N N . LEU A 1 92 ? -15.732 8.258 9.622 1.00 88.44 92 LEU A N 1
ATOM 715 C CA . LEU A 1 92 ? -15.778 8.922 8.314 1.00 88.44 92 LEU A CA 1
ATOM 716 C C . LEU A 1 92 ? -15.784 10.452 8.420 1.00 88.44 92 LEU A C 1
ATOM 718 O O . LEU A 1 92 ? -14.932 11.122 7.831 1.00 88.44 92 LEU A O 1
ATOM 722 N N . GLN A 1 93 ? -16.734 11.018 9.178 1.00 86.75 93 GLN A N 1
ATOM 723 C CA . GLN A 1 93 ? -16.802 12.468 9.423 1.00 86.75 93 GLN A CA 1
ATOM 724 C C . GLN A 1 93 ? -15.468 12.984 9.946 1.00 86.75 93 GLN A C 1
ATOM 726 O O . GLN A 1 93 ? -15.045 14.102 9.645 1.00 86.75 93 GLN A O 1
ATOM 731 N N . ARG A 1 94 ? -14.796 12.123 10.707 1.00 83.50 94 ARG A N 1
ATOM 732 C CA . ARG A 1 94 ? -13.519 12.403 11.291 1.00 83.50 94 ARG A CA 1
ATOM 733 C C . ARG A 1 94 ? -12.423 12.661 10.262 1.00 83.50 94 ARG A C 1
ATOM 735 O O . ARG A 1 94 ? -11.835 13.746 10.265 1.00 83.50 94 ARG A O 1
ATOM 742 N N . ALA A 1 95 ? -12.165 11.696 9.396 1.00 87.00 95 ALA A N 1
ATOM 743 C CA . ALA A 1 95 ? -11.133 11.826 8.378 1.00 87.00 95 ALA A CA 1
ATOM 744 C C . ALA A 1 95 ? -11.479 12.898 7.322 1.00 87.00 95 ALA A C 1
ATOM 746 O O . ALA A 1 95 ? -10.588 13.619 6.867 1.00 87.00 95 ALA A O 1
ATOM 747 N N . LEU A 1 96 ? -12.768 13.081 6.997 1.00 88.94 96 LEU A N 1
ATOM 748 C CA . LEU A 1 96 ? -13.224 14.148 6.094 1.00 88.94 96 LEU A CA 1
ATOM 749 C C . LEU A 1 96 ? -12.936 15.548 6.642 1.00 88.94 96 LEU A C 1
ATOM 751 O O . LEU A 1 96 ? -12.402 16.386 5.921 1.00 88.94 96 LEU A O 1
ATOM 755 N N . ALA A 1 97 ? -13.231 15.797 7.919 1.00 85.56 97 ALA A N 1
ATOM 756 C CA . ALA A 1 97 ? -12.995 17.105 8.522 1.00 85.56 97 ALA A CA 1
ATOM 757 C C . ALA A 1 97 ? -11.504 17.487 8.511 1.00 85.56 97 ALA A C 1
ATOM 759 O O . ALA A 1 97 ? -11.171 18.638 8.228 1.00 85.56 97 ALA A O 1
ATOM 760 N N . LEU A 1 98 ? -10.604 16.522 8.747 1.00 84.25 98 LEU A N 1
ATOM 761 C CA . LEU A 1 98 ? -9.164 16.759 8.635 1.00 84.25 98 LEU A CA 1
ATOM 762 C C . LEU A 1 98 ? -8.748 17.035 7.181 1.00 84.25 98 LEU A C 1
ATOM 764 O O . LEU A 1 98 ? -7.994 17.974 6.934 1.00 84.25 98 LEU A O 1
ATOM 768 N N . LYS A 1 99 ? -9.257 16.266 6.209 1.00 87.94 99 LYS A N 1
ATOM 769 C CA . LYS A 1 99 ? -9.018 16.523 4.777 1.00 87.94 99 LYS A CA 1
ATOM 770 C C . LYS A 1 99 ? -9.440 17.942 4.385 1.00 87.94 99 LYS A C 1
ATOM 772 O O . LYS A 1 99 ? -8.671 18.646 3.729 1.00 87.94 99 LYS A O 1
ATOM 777 N N . ASP A 1 100 ? -10.630 18.370 4.798 1.00 86.94 100 ASP A N 1
ATOM 778 C CA . ASP A 1 100 ? -11.153 19.706 4.502 1.00 86.94 100 ASP A CA 1
ATOM 779 C C . ASP A 1 100 ? -10.313 20.802 5.160 1.00 86.94 100 ASP A C 1
ATOM 781 O O . ASP A 1 100 ? -10.028 21.823 4.530 1.00 86.94 100 ASP A O 1
ATOM 785 N N . TYR A 1 101 ? -9.870 20.579 6.400 1.00 82.50 101 TYR A N 1
ATOM 786 C CA . TYR A 1 101 ? -8.955 21.478 7.098 1.00 82.50 101 TYR A CA 1
ATOM 787 C C . TYR A 1 101 ? -7.630 21.626 6.334 1.00 82.50 101 TYR A C 1
ATOM 789 O O . TYR A 1 101 ? -7.235 22.735 5.979 1.00 82.50 101 TYR A O 1
ATOM 797 N N . ILE A 1 102 ? -6.998 20.508 5.964 1.00 81.12 102 ILE A N 1
ATOM 798 C CA . ILE A 1 102 ? -5.743 20.488 5.200 1.00 81.12 102 ILE A CA 1
ATOM 799 C C . ILE A 1 102 ? -5.882 21.218 3.853 1.00 81.12 102 ILE A C 1
ATOM 801 O O . ILE A 1 102 ? -4.983 21.956 3.438 1.00 81.12 102 ILE A O 1
ATOM 805 N N . ARG A 1 103 ? -7.008 21.031 3.151 1.00 82.31 103 ARG A N 1
ATOM 806 C CA . ARG A 1 103 ? -7.266 21.696 1.864 1.00 82.31 103 ARG A CA 1
ATOM 807 C C . ARG A 1 103 ? -7.368 23.215 1.999 1.00 82.31 103 ARG A C 1
ATOM 809 O O . ARG A 1 103 ? -6.908 23.919 1.099 1.00 82.31 103 ARG A O 1
ATOM 816 N N . ARG A 1 104 ? -7.922 23.728 3.104 1.00 80.31 104 ARG A N 1
ATOM 817 C CA . ARG A 1 104 ? -8.014 25.176 3.373 1.00 80.31 104 ARG A CA 1
ATOM 818 C C . ARG A 1 104 ? -6.649 25.809 3.633 1.00 80.31 104 ARG A C 1
ATOM 820 O O . ARG A 1 104 ? -6.401 26.900 3.131 1.00 80.31 104 ARG A O 1
ATOM 827 N N . GLU A 1 105 ? -5.753 25.093 4.307 1.00 66.62 105 GLU A N 1
ATOM 828 C CA . GLU A 1 105 ? -4.381 25.538 4.604 1.00 66.62 105 GLU A CA 1
ATOM 829 C C . GLU A 1 105 ? -3.470 25.629 3.362 1.00 66.62 105 GLU A C 1
ATOM 831 O O . GLU A 1 105 ? -2.321 26.058 3.463 1.00 66.62 105 GLU A O 1
ATOM 836 N N . LYS A 1 106 ? -3.936 25.186 2.178 1.00 64.69 106 LYS A N 1
ATOM 837 C CA . LYS A 1 106 ? -3.222 25.200 0.876 1.00 64.69 106 LYS A CA 1
ATOM 838 C C . LYS A 1 106 ? -1.811 24.588 0.879 1.00 64.69 106 LYS A C 1
ATOM 840 O O . LYS A 1 106 ? -1.085 24.692 -0.108 1.00 64.69 106 LYS A O 1
ATOM 845 N N . SER A 1 107 ? -1.431 23.887 1.942 1.00 66.56 107 SER A N 1
ATOM 846 C CA . SER A 1 107 ? -0.047 23.469 2.179 1.00 66.56 107 SER A CA 1
ATOM 847 C C . SER A 1 107 ? 0.386 22.248 1.347 1.00 66.56 107 SER A C 1
ATOM 849 O O . SER A 1 107 ? 1.579 21.971 1.221 1.00 66.56 107 SER A O 1
ATOM 851 N N . PHE A 1 108 ? -0.573 21.552 0.723 1.00 68.12 108 PHE A N 1
ATOM 852 C CA . PHE A 1 108 ? -0.373 20.276 0.019 1.00 68.12 108 PHE A CA 1
ATOM 853 C C . PHE A 1 108 ? -0.721 20.332 -1.481 1.00 68.12 108 PHE A C 1
ATOM 855 O O . PHE A 1 108 ? -0.761 19.300 -2.146 1.00 68.12 108 PHE A O 1
ATOM 862 N N . GLY A 1 109 ? -0.968 21.526 -2.038 1.00 73.25 109 GLY A N 1
ATOM 863 C CA . GLY A 1 109 ? -1.211 21.708 -3.475 1.00 73.25 109 GLY A CA 1
ATOM 864 C C . GLY A 1 109 ? -2.339 20.825 -4.031 1.00 73.25 109 GLY A C 1
ATOM 865 O O . GLY A 1 109 ? -3.429 20.748 -3.457 1.00 73.25 109 GLY A O 1
ATOM 866 N N . THR A 1 110 ? -2.073 20.164 -5.160 1.00 79.56 110 THR A N 1
ATOM 867 C CA . THR A 1 110 ? -3.019 19.309 -5.902 1.00 79.56 110 THR A CA 1
ATOM 868 C C . THR A 1 110 ? -2.941 17.824 -5.541 1.00 79.56 110 THR A C 1
ATOM 870 O O . THR A 1 110 ? -3.674 17.038 -6.133 1.00 79.56 110 THR A O 1
ATOM 873 N N . VAL A 1 111 ? -2.122 17.434 -4.555 1.00 83.75 111 VAL A N 1
ATOM 874 C CA . VAL A 1 111 ? -1.948 16.029 -4.133 1.00 83.75 111 VAL A CA 1
ATOM 875 C C . VAL A 1 111 ? -3.317 15.400 -3.840 1.00 83.75 111 VAL A C 1
ATOM 877 O O . VAL A 1 111 ? -4.134 16.039 -3.158 1.00 83.75 111 VAL A O 1
ATOM 880 N N . PRO A 1 112 ? -3.636 14.205 -4.366 1.00 88.94 112 PRO A N 1
ATOM 881 C CA . PRO A 1 112 ? -4.918 13.561 -4.120 1.00 88.94 112 PRO A CA 1
ATOM 882 C C . PRO A 1 112 ? -5.013 13.064 -2.671 1.00 88.94 112 PRO A C 1
ATOM 884 O O . PRO A 1 112 ? -4.031 12.642 -2.065 1.00 88.94 112 PRO A O 1
ATOM 887 N N . PHE A 1 113 ? -6.228 13.132 -2.120 1.00 89.38 113 PHE A N 1
ATOM 888 C CA . PHE A 1 113 ? -6.535 12.661 -0.770 1.00 89.38 113 PHE A CA 1
ATOM 889 C C . PHE A 1 113 ? -7.606 11.583 -0.820 1.00 89.38 113 PHE A C 1
ATOM 891 O O . PHE A 1 113 ? -8.737 11.866 -1.244 1.00 89.38 113 PHE A O 1
ATOM 898 N N . GLU A 1 114 ? -7.275 10.413 -0.294 1.00 92.81 114 GLU A N 1
ATOM 899 C CA . GLU A 1 114 ? -8.205 9.315 -0.060 1.00 92.81 114 GLU A CA 1
ATOM 900 C C . GLU A 1 114 ? -8.626 9.297 1.412 1.00 92.81 114 GLU A C 1
ATOM 902 O O . GLU A 1 114 ? -7.827 9.589 2.302 1.00 92.81 114 GLU A O 1
ATOM 907 N N . VAL A 1 115 ? -9.901 9.011 1.670 1.00 89.69 115 VAL A N 1
ATOM 908 C CA . VAL A 1 115 ? -10.462 8.994 3.023 1.00 89.69 115 VAL A CA 1
ATOM 909 C C . VAL A 1 115 ? -11.127 7.655 3.269 1.00 89.69 115 VAL A C 1
ATOM 911 O O . VAL A 1 115 ? -12.092 7.314 2.592 1.00 89.69 115 VAL A O 1
ATOM 914 N N . ASN A 1 116 ? -10.627 6.962 4.284 1.00 92.31 116 ASN A N 1
ATOM 915 C CA . ASN A 1 116 ? -11.133 5.697 4.783 1.00 92.31 116 ASN A CA 1
ATOM 916 C C . ASN A 1 116 ? -11.571 5.843 6.243 1.00 92.31 116 ASN A C 1
ATOM 918 O O . ASN A 1 116 ? -11.242 6.814 6.935 1.00 92.31 116 ASN A O 1
ATOM 922 N N . TRP A 1 117 ? -12.316 4.858 6.726 1.00 93.25 117 TRP A N 1
ATOM 923 C CA . TRP A 1 117 ? -12.728 4.788 8.118 1.00 93.25 117 TRP A CA 1
ATOM 924 C C . TRP A 1 117 ? -12.812 3.343 8.582 1.00 93.25 117 TRP A C 1
ATOM 926 O O . TRP A 1 117 ? -13.115 2.441 7.804 1.00 93.25 117 TRP A O 1
ATOM 936 N N . ILE A 1 118 ? -12.562 3.151 9.870 1.00 91.56 118 ILE A N 1
ATOM 937 C CA . ILE A 1 118 ? -12.796 1.902 10.580 1.00 91.56 118 ILE A CA 1
ATOM 938 C C . ILE A 1 118 ? -13.726 2.236 11.737 1.00 91.56 118 ILE A C 1
ATOM 940 O O . ILE A 1 118 ? -13.373 3.031 12.613 1.00 91.56 118 ILE A O 1
ATOM 944 N N . ALA A 1 119 ? -14.928 1.651 11.707 1.00 89.31 119 ALA A N 1
ATOM 945 C CA . ALA A 1 119 ? -15.944 1.880 12.726 1.00 89.31 119 ALA A CA 1
ATOM 946 C C . ALA A 1 119 ? -15.393 1.531 14.108 1.00 89.31 119 ALA A C 1
ATOM 948 O O . ALA A 1 119 ? -15.346 2.390 14.973 1.00 89.31 119 ALA A O 1
ATOM 949 N N . GLU A 1 120 ? -14.873 0.322 14.292 1.00 92.06 120 GLU A N 1
ATOM 950 C CA . GLU A 1 120 ? -14.340 -0.137 15.573 1.00 92.06 120 GLU A CA 1
ATOM 951 C C . GLU A 1 120 ? -12.981 -0.798 15.372 1.00 92.06 120 GLU A C 1
ATOM 953 O O . GLU A 1 120 ? -12.859 -1.794 14.654 1.00 92.06 120 GLU A O 1
ATOM 958 N N . ASP A 1 121 ? -11.946 -0.243 16.001 1.00 93.94 121 ASP A N 1
ATOM 959 C CA . ASP A 1 121 ? -10.577 -0.733 15.856 1.00 93.94 121 ASP A CA 1
ATOM 960 C C . ASP A 1 121 ? -10.281 -1.946 16.748 1.00 93.94 121 ASP A C 1
ATOM 962 O O . ASP A 1 121 ? -9.521 -1.884 17.718 1.00 93.94 121 ASP A O 1
ATOM 966 N N . TRP A 1 122 ? -10.893 -3.079 16.409 1.00 94.50 122 TRP A N 1
ATOM 967 C CA . TRP A 1 122 ? -10.681 -4.345 17.111 1.00 94.50 122 TRP A CA 1
ATOM 968 C C . TRP A 1 122 ? -9.239 -4.848 17.011 1.00 94.50 122 TRP A C 1
ATOM 970 O O . TRP A 1 122 ? -8.737 -5.459 17.957 1.00 94.50 122 TRP A O 1
ATOM 980 N N . LYS A 1 123 ? -8.551 -4.564 15.897 1.00 94.12 123 LYS A N 1
ATOM 981 C CA . LYS A 1 123 ? -7.140 -4.921 15.720 1.00 94.12 123 LYS A CA 1
ATOM 982 C C . LYS A 1 123 ? -6.257 -4.110 16.664 1.00 94.12 123 LYS A C 1
ATOM 984 O O . LYS A 1 123 ? -5.546 -4.702 17.470 1.00 94.12 123 LYS A O 1
ATOM 989 N N . GLY A 1 124 ? -6.360 -2.782 16.638 1.00 93.00 124 GLY A N 1
ATOM 990 C CA . GLY A 1 124 ? -5.590 -1.932 17.543 1.00 93.00 124 GLY A CA 1
ATOM 991 C C . GLY A 1 124 ? -5.922 -2.195 19.012 1.00 93.00 124 GLY A C 1
ATOM 992 O O . GLY A 1 124 ? -5.026 -2.173 19.853 1.00 93.00 124 GLY A O 1
ATOM 993 N N . LEU A 1 125 ? -7.181 -2.515 19.342 1.00 95.94 125 LEU A N 1
ATOM 994 C CA . LEU A 1 125 ? -7.546 -2.939 20.696 1.00 95.94 125 LEU A CA 1
ATOM 995 C C . LEU A 1 125 ? -6.815 -4.229 21.096 1.00 95.94 125 LEU A C 1
ATOM 997 O O . LEU A 1 125 ? -6.277 -4.305 22.198 1.00 95.94 125 LEU A O 1
ATOM 1001 N N . THR A 1 126 ? -6.767 -5.217 20.200 1.00 96.88 126 THR A N 1
ATOM 1002 C CA . THR A 1 126 ? -6.053 -6.485 20.418 1.00 96.88 126 THR A CA 1
ATOM 1003 C C . THR A 1 126 ? -4.569 -6.241 20.678 1.00 96.88 126 THR A C 1
ATOM 1005 O O . THR A 1 126 ? -4.040 -6.753 21.663 1.00 96.88 126 THR A O 1
ATOM 1008 N N . ASP A 1 127 ? -3.917 -5.405 19.867 1.00 95.25 127 ASP A N 1
ATOM 1009 C CA . ASP A 1 127 ? -2.495 -5.078 20.021 1.00 95.25 127 ASP A CA 1
ATOM 1010 C C . ASP A 1 127 ? -2.208 -4.423 21.387 1.00 95.25 127 ASP A C 1
ATOM 1012 O O . ASP A 1 127 ? -1.245 -4.779 22.073 1.00 95.25 127 ASP A O 1
ATOM 1016 N N . LEU A 1 128 ? -3.084 -3.513 21.832 1.00 95.38 128 LEU A N 1
ATOM 1017 C CA . LEU A 1 128 ? -2.991 -2.881 23.153 1.00 95.38 128 LEU A CA 1
ATOM 1018 C C . LEU A 1 128 ? -3.174 -3.881 24.300 1.00 95.38 128 LEU A C 1
ATOM 1020 O O . LEU A 1 128 ? -2.438 -3.815 25.285 1.00 95.38 128 LEU A O 1
ATOM 1024 N N . ILE A 1 129 ? -4.124 -4.812 24.176 1.00 96.69 129 ILE A N 1
ATOM 1025 C CA . ILE A 1 129 ? -4.374 -5.850 25.184 1.00 96.69 129 ILE A CA 1
ATOM 1026 C C . ILE A 1 129 ? -3.178 -6.801 25.279 1.00 96.69 129 ILE A C 1
ATOM 1028 O O . ILE A 1 129 ? -2.703 -7.071 26.385 1.00 96.69 129 ILE A O 1
ATOM 1032 N N . VAL A 1 130 ? -2.661 -7.275 24.139 1.00 96.94 130 VAL A N 1
ATOM 1033 C CA . VAL A 1 130 ? -1.493 -8.169 24.069 1.00 96.94 130 VAL A CA 1
ATOM 1034 C C . VAL A 1 130 ? -0.273 -7.531 24.734 1.00 96.94 130 VAL A C 1
ATOM 1036 O O . VAL A 1 130 ? 0.431 -8.214 25.475 1.00 96.94 130 VAL A O 1
ATOM 1039 N N . GLY A 1 131 ? -0.060 -6.228 24.546 1.00 95.31 131 GLY A N 1
ATOM 1040 C CA . GLY A 1 131 ? 1.029 -5.480 25.182 1.00 95.31 131 GLY A CA 1
ATOM 1041 C C . GLY A 1 131 ? 0.804 -5.092 26.650 1.00 95.31 131 GLY A C 1
ATOM 1042 O O . GLY A 1 131 ? 1.606 -4.335 27.191 1.00 95.31 131 GLY A O 1
ATOM 1043 N N . SER A 1 132 ? -0.279 -5.545 27.289 1.00 95.62 132 SER A N 1
ATOM 1044 C CA . SER A 1 132 ? -0.647 -5.155 28.656 1.00 95.62 132 SER A CA 1
ATOM 1045 C C . SER A 1 132 ? -0.662 -6.318 29.648 1.00 95.62 132 SER A C 1
ATOM 1047 O O . SER A 1 132 ? -0.756 -7.483 29.260 1.00 95.62 132 SER A O 1
ATOM 1049 N N . GLU A 1 133 ? -0.675 -5.969 30.936 1.00 95.06 133 GLU A N 1
ATOM 1050 C CA . GLU A 1 133 ? -0.814 -6.888 32.077 1.00 95.06 133 GLU A CA 1
ATOM 1051 C C . GLU A 1 133 ? -2.222 -6.820 32.701 1.00 95.06 133 GLU A C 1
ATOM 1053 O O . GLU A 1 133 ? -2.396 -6.909 33.917 1.00 95.06 133 GLU A O 1
ATOM 1058 N N . MET A 1 134 ? -3.253 -6.574 31.884 1.00 94.25 134 MET A N 1
ATOM 1059 C CA . MET A 1 134 ? -4.616 -6.414 32.392 1.00 94.25 134 MET A CA 1
ATOM 1060 C C . MET A 1 134 ? -5.191 -7.715 32.971 1.00 94.25 134 MET A C 1
ATOM 1062 O O . MET A 1 134 ? -4.940 -8.816 32.475 1.00 94.25 134 MET A O 1
ATOM 1066 N N . ALA A 1 135 ? -6.052 -7.585 33.980 1.00 94.25 135 ALA A N 1
ATOM 1067 C CA . ALA A 1 135 ? -6.833 -8.713 34.475 1.00 94.25 135 ALA A CA 1
ATOM 1068 C C . ALA A 1 135 ? -7.752 -9.270 33.372 1.00 94.25 135 ALA A C 1
ATOM 1070 O O . ALA A 1 135 ? -8.296 -8.516 32.566 1.00 94.25 135 ALA A O 1
ATOM 1071 N N . PHE A 1 136 ? -7.943 -10.593 33.363 1.00 95.88 136 PHE A N 1
ATOM 1072 C CA . PHE A 1 136 ? -8.769 -11.316 32.382 1.00 95.88 136 PHE A CA 1
ATOM 1073 C C . PHE A 1 136 ? -8.318 -11.176 30.917 1.00 95.88 136 PHE A C 1
ATOM 1075 O O . PHE A 1 136 ? -9.110 -11.439 30.015 1.00 95.88 136 PHE A O 1
ATOM 1082 N N . LYS A 1 137 ? -7.051 -10.808 30.668 1.00 96.62 137 LYS A N 1
ATOM 1083 C CA . LYS A 1 137 ? -6.464 -10.636 29.327 1.00 96.62 137 LYS A CA 1
ATOM 1084 C C . LYS A 1 137 ? -6.835 -11.751 28.347 1.00 96.62 137 LYS A C 1
ATOM 1086 O O . LYS A 1 137 ? -7.401 -11.467 27.297 1.00 96.62 137 LYS A O 1
ATOM 1091 N N . GLU A 1 138 ? -6.568 -13.008 28.701 1.00 97.56 138 GLU A N 1
ATOM 1092 C CA . GLU A 1 138 ? -6.839 -14.139 27.804 1.00 97.56 138 GLU A CA 1
ATOM 1093 C C . GLU A 1 138 ? -8.334 -14.331 27.533 1.00 97.56 138 GLU A C 1
ATOM 1095 O O . GLU A 1 138 ? -8.712 -14.590 26.396 1.00 97.56 138 GLU A O 1
ATOM 1100 N N . SER A 1 139 ? -9.199 -14.130 28.533 1.00 97.50 139 SER A N 1
ATOM 1101 C CA . SER A 1 139 ? -10.655 -14.200 28.351 1.00 97.50 139 SER A CA 1
ATOM 1102 C C . SER A 1 139 ? -11.174 -13.087 27.437 1.00 97.50 139 SER A C 1
ATOM 1104 O O . SER A 1 139 ? -12.035 -13.328 26.598 1.00 97.50 139 SER A O 1
ATOM 1106 N N . VAL A 1 140 ? -10.633 -11.871 27.560 1.00 97.19 140 VAL A N 1
ATOM 1107 C CA . VAL A 1 140 ? -10.962 -10.751 26.666 1.00 97.19 140 VAL A CA 1
ATOM 1108 C C . VAL A 1 140 ? -10.512 -11.052 25.235 1.00 97.19 140 VAL A C 1
ATOM 1110 O O . VAL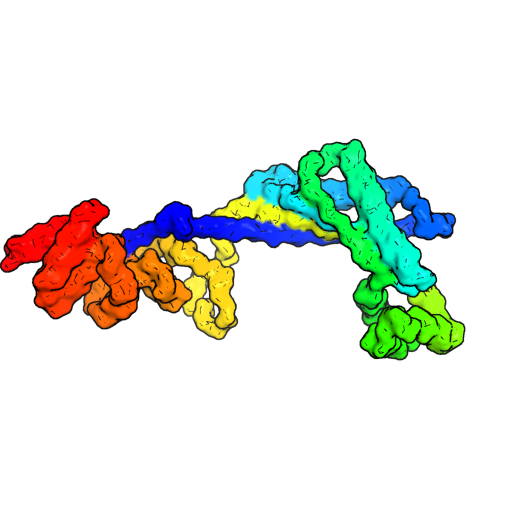 A 1 140 ? -11.292 -10.878 24.300 1.00 97.19 140 VAL A O 1
ATOM 1113 N N . LEU A 1 141 ? -9.273 -11.523 25.052 1.00 97.44 141 LEU A N 1
ATOM 1114 C CA . LEU A 1 141 ? -8.748 -11.896 23.735 1.00 97.44 141 LEU A CA 1
ATOM 1115 C C . LEU A 1 141 ? -9.548 -13.041 23.107 1.00 97.44 141 LEU A C 1
ATOM 1117 O O . LEU A 1 141 ? -9.775 -13.037 21.900 1.00 97.44 141 LEU A O 1
ATOM 1121 N N . ASP A 1 142 ? -9.998 -14.003 23.910 1.00 97.31 142 ASP A N 1
ATOM 1122 C CA . ASP A 1 142 ? -10.839 -15.099 23.442 1.00 97.31 142 ASP A CA 1
ATOM 1123 C C . ASP A 1 142 ? -12.194 -14.606 22.922 1.00 97.31 142 ASP A C 1
ATOM 1125 O O . ASP A 1 142 ? -12.577 -14.954 21.806 1.00 97.31 142 ASP A O 1
ATOM 1129 N N . ILE A 1 143 ? -12.859 -13.702 23.650 1.00 96.81 143 ILE A N 1
ATOM 1130 C CA . ILE A 1 143 ? -14.106 -13.065 23.193 1.00 96.81 143 ILE A CA 1
ATOM 1131 C C . ILE A 1 143 ? -13.885 -12.310 21.875 1.00 96.81 143 ILE A C 1
ATOM 1133 O O . ILE A 1 143 ? -14.673 -12.457 20.943 1.00 96.81 143 ILE A O 1
ATOM 1137 N N . ILE A 1 144 ? -12.801 -11.535 21.759 1.00 95.38 144 ILE A N 1
ATOM 1138 C CA . ILE A 1 144 ? -12.493 -10.790 20.525 1.00 95.38 144 ILE A CA 1
ATOM 1139 C C . ILE A 1 144 ? -12.264 -11.738 19.335 1.00 95.38 144 ILE A C 1
ATOM 1141 O O . ILE A 1 144 ? -12.644 -11.401 18.213 1.00 95.38 144 ILE A O 1
ATOM 1145 N N . ARG A 1 145 ? -11.662 -12.913 19.562 1.00 95.62 145 ARG A N 1
ATOM 1146 C CA . ARG A 1 145 ? -11.390 -13.912 18.515 1.00 95.62 145 ARG A CA 1
ATOM 1147 C C . ARG A 1 145 ? -12.622 -14.708 18.091 1.00 95.62 145 ARG A C 1
ATOM 1149 O O . ARG A 1 145 ? -12.711 -15.071 16.924 1.00 95.62 145 ARG A O 1
ATOM 1156 N N . THR A 1 146 ? -13.512 -15.029 19.026 1.00 94.31 146 THR A N 1
ATOM 1157 C CA . THR A 1 146 ? -14.558 -16.049 18.822 1.00 94.31 146 THR A CA 1
ATOM 1158 C C . THR A 1 146 ? -15.951 -15.479 18.597 1.00 94.31 146 THR A C 1
ATOM 1160 O O . THR A 1 146 ? -16.781 -16.147 17.988 1.00 94.31 146 THR A O 1
ATOM 1163 N N . VAL A 1 147 ? -16.218 -14.260 19.065 1.00 92.50 147 VAL A N 1
ATOM 1164 C CA . VAL A 1 147 ? -17.539 -13.631 18.965 1.00 92.50 147 VAL A CA 1
ATOM 1165 C C . VAL A 1 147 ? -17.522 -12.638 17.819 1.00 92.50 147 VAL A C 1
ATOM 1167 O O . VAL A 1 147 ? -16.650 -11.770 17.779 1.00 92.50 147 VAL A O 1
ATOM 1170 N N . ASP A 1 148 ? -18.470 -12.715 16.892 1.00 87.62 148 ASP A N 1
ATOM 1171 C CA . ASP A 1 148 ? -18.567 -11.743 15.805 1.00 87.62 148 ASP A CA 1
ATOM 1172 C C . ASP A 1 148 ? -18.977 -10.352 16.311 1.00 87.62 148 ASP A C 1
ATOM 1174 O O . ASP A 1 148 ? -19.700 -10.200 17.297 1.00 87.62 148 ASP A O 1
ATOM 1178 N N . VAL A 1 149 ? -18.502 -9.303 15.629 1.00 84.44 149 VAL A N 1
ATOM 1179 C CA . VAL A 1 149 ? -18.773 -7.902 16.018 1.00 84.44 149 VAL A CA 1
ATOM 1180 C C . VAL A 1 149 ? -20.278 -7.633 16.081 1.00 84.44 149 VAL A C 1
ATOM 1182 O O . VAL A 1 149 ? -20.764 -7.032 17.036 1.00 84.44 149 VAL A O 1
ATOM 1185 N N . VAL A 1 150 ? -21.016 -8.126 15.084 1.00 81.31 150 VAL A N 1
ATOM 1186 C CA . VAL A 1 150 ? -22.473 -7.959 14.977 1.00 81.31 150 VAL A CA 1
ATOM 1187 C C . VAL A 1 150 ? -23.261 -8.869 15.924 1.00 81.31 150 VAL A C 1
ATOM 1189 O O . VAL A 1 150 ? -24.419 -8.573 16.210 1.00 81.31 150 VAL A O 1
ATOM 1192 N N . ASP A 1 151 ? -22.619 -9.903 16.476 1.00 84.38 151 ASP A N 1
ATOM 1193 C CA . ASP A 1 151 ? -23.231 -10.906 17.357 1.00 84.38 151 ASP A CA 1
ATOM 1194 C C . ASP A 1 151 ? -23.022 -10.586 18.849 1.00 84.38 151 ASP A C 1
ATOM 1196 O O . ASP A 1 151 ? -23.158 -11.441 19.722 1.00 84.38 151 ASP A O 1
ATOM 1200 N N . GLY A 1 152 ? -22.718 -9.325 19.172 1.00 86.19 152 GLY A N 1
ATOM 1201 C CA . GLY A 1 152 ? -22.679 -8.850 20.554 1.00 86.19 152 GLY A CA 1
ATOM 1202 C C . GLY A 1 152 ? -21.325 -8.994 21.248 1.00 86.19 152 GLY A C 1
ATOM 1203 O O . GLY A 1 152 ? -21.286 -9.049 22.477 1.00 86.19 152 GLY A O 1
ATOM 1204 N N . ARG A 1 153 ? -20.210 -8.980 20.502 1.00 93.88 153 ARG A N 1
ATOM 1205 C CA . ARG A 1 153 ? -18.844 -8.955 21.063 1.00 93.88 153 ARG A CA 1
ATOM 1206 C C . ARG A 1 153 ? -18.673 -7.916 22.179 1.00 93.88 153 ARG A C 1
ATOM 1208 O O . ARG A 1 153 ? -18.192 -8.254 23.257 1.00 93.88 153 ARG A O 1
ATOM 1215 N N . GLU A 1 154 ? -19.094 -6.668 21.951 1.00 92.00 154 GLU A N 1
ATOM 1216 C CA . GLU A 1 154 ? -19.022 -5.601 22.965 1.00 92.00 154 GLU A CA 1
ATOM 1217 C C . GLU A 1 154 ? -19.854 -5.943 24.211 1.00 92.00 154 GLU A C 1
ATOM 1219 O O . GLU A 1 154 ? -19.381 -5.777 25.335 1.00 92.00 154 GLU A O 1
ATOM 1224 N N . ARG A 1 155 ? -21.064 -6.492 24.030 1.00 92.12 155 ARG A N 1
ATOM 1225 C CA . ARG A 1 155 ? -21.935 -6.907 25.139 1.00 92.12 155 ARG A CA 1
ATOM 1226 C C . ARG A 1 155 ? -21.273 -7.986 25.992 1.00 92.12 155 ARG A C 1
ATOM 1228 O O . ARG A 1 155 ? -21.247 -7.855 27.210 1.00 92.12 155 ARG A O 1
ATOM 1235 N N . MET A 1 156 ? -20.684 -9.003 25.367 1.00 94.56 156 MET A N 1
ATOM 1236 C CA . MET A 1 156 ? -19.986 -10.064 26.098 1.00 94.56 156 MET A CA 1
ATOM 1237 C C . MET A 1 156 ? -18.781 -9.533 26.882 1.00 94.56 156 MET A C 1
ATOM 1239 O O . MET A 1 156 ? -18.529 -9.988 27.996 1.00 94.56 156 MET A O 1
ATOM 1243 N N . LEU A 1 157 ? -18.070 -8.533 26.351 1.00 94.88 157 LEU A N 1
ATOM 1244 C CA . LEU A 1 157 ? -17.010 -7.850 27.097 1.00 94.88 157 LEU A CA 1
ATOM 1245 C C . LEU A 1 157 ? -17.553 -7.058 28.295 1.00 94.88 157 LEU A C 1
ATOM 1247 O O . LEU A 1 157 ? -16.917 -7.061 29.349 1.00 94.88 157 LEU A O 1
ATOM 1251 N N . MET A 1 158 ? -18.708 -6.398 28.154 1.00 93.31 158 MET A N 1
ATOM 1252 C CA . MET A 1 158 ? -19.375 -5.689 29.256 1.00 93.31 158 MET A CA 1
ATOM 1253 C C . MET A 1 158 ? -19.862 -6.635 30.358 1.00 93.31 158 MET A C 1
ATOM 1255 O O . MET A 1 158 ? -19.829 -6.265 31.529 1.00 93.31 158 MET A O 1
ATOM 1259 N N . ASP A 1 159 ? -20.289 -7.845 30.004 1.00 94.62 159 ASP A N 1
ATOM 1260 C CA . ASP A 1 159 ? -20.797 -8.825 30.967 1.00 94.62 159 ASP A CA 1
ATOM 1261 C C . ASP A 1 159 ? -19.655 -9.593 31.668 1.00 94.62 159 ASP A C 1
ATOM 1263 O O . ASP A 1 159 ? -19.789 -10.020 32.822 1.00 94.62 159 ASP A O 1
ATOM 1267 N N . LEU A 1 160 ? -18.494 -9.728 31.010 1.00 94.00 160 LEU A N 1
ATOM 1268 C CA . LEU A 1 160 ? -17.323 -10.422 31.549 1.00 94.00 160 LEU A CA 1
ATOM 1269 C C . LEU A 1 160 ? -16.869 -9.815 32.886 1.00 94.00 160 LEU A C 1
ATOM 1271 O O . LEU A 1 160 ? -16.524 -8.634 32.980 1.00 94.00 160 LEU A O 1
ATOM 1275 N N . ALA A 1 161 ? -16.806 -10.663 33.918 1.00 90.56 161 ALA A N 1
ATOM 1276 C CA . ALA A 1 161 ? -16.350 -10.299 35.262 1.00 90.56 161 ALA A CA 1
ATOM 1277 C C . ALA A 1 161 ? -17.049 -9.040 35.823 1.00 90.56 161 ALA A C 1
ATOM 1279 O O . ALA A 1 161 ? -16.411 -8.178 36.439 1.00 90.56 161 ALA A O 1
ATOM 1280 N N . GLY A 1 162 ? -18.357 -8.911 35.562 1.00 91.06 162 GLY A N 1
ATOM 1281 C CA . GLY A 1 162 ? -19.169 -7.777 36.011 1.00 91.06 162 GLY A CA 1
ATOM 1282 C C . GLY A 1 162 ? -18.744 -6.436 35.405 1.00 91.06 162 GLY A C 1
ATOM 1283 O O . GLY A 1 162 ? -18.882 -5.407 36.059 1.00 91.06 162 GLY A O 1
ATOM 1284 N N . GLY A 1 163 ? -18.158 -6.444 34.203 1.00 93.31 163 GLY A N 1
ATOM 1285 C CA . GLY A 1 163 ? -17.723 -5.244 33.483 1.00 93.31 163 GLY A CA 1
ATOM 1286 C C . GLY A 1 163 ? -16.350 -4.710 33.884 1.00 93.31 163 GLY A C 1
ATOM 1287 O O . GLY A 1 163 ? -15.881 -3.732 33.302 1.00 93.31 163 GLY A O 1
ATOM 1288 N N . THR A 1 164 ? -15.659 -5.356 34.829 1.00 93.44 164 THR A N 1
ATOM 1289 C CA . THR A 1 164 ? -14.334 -4.921 35.311 1.00 93.44 164 THR A CA 1
ATOM 1290 C C . THR A 1 164 ? -13.324 -4.801 34.167 1.00 93.44 164 THR A C 1
ATOM 1292 O O . THR A 1 164 ? -12.623 -3.793 34.051 1.00 93.44 164 THR A O 1
ATOM 1295 N N . ALA A 1 165 ? -13.280 -5.806 33.286 1.00 92.19 165 ALA A N 1
ATOM 1296 C CA . ALA A 1 165 ? -12.393 -5.803 32.128 1.00 92.19 165 ALA A CA 1
ATOM 1297 C C . ALA A 1 165 ? -12.760 -4.675 31.151 1.00 92.19 165 ALA A C 1
ATOM 1299 O O . ALA A 1 165 ? -11.892 -3.899 30.760 1.00 92.19 165 ALA A O 1
ATOM 1300 N N . TYR A 1 166 ? -14.046 -4.522 30.822 1.00 94.94 166 TYR A N 1
ATOM 1301 C CA . TYR A 1 166 ? -14.520 -3.478 29.912 1.00 94.94 166 TYR A CA 1
ATOM 1302 C C . TYR A 1 166 ? -14.211 -2.061 30.418 1.00 94.94 166 TYR A C 1
ATOM 1304 O O . TYR A 1 166 ? -13.737 -1.217 29.657 1.00 94.94 166 TYR A O 1
ATOM 1312 N N . HIS A 1 167 ? -14.393 -1.795 31.714 1.00 93.69 167 HIS A N 1
ATOM 1313 C CA . HIS A 1 167 ? -14.032 -0.508 32.314 1.00 93.69 167 HIS A CA 1
ATOM 1314 C C . HIS A 1 167 ? -12.532 -0.205 32.215 1.00 93.69 167 HIS A C 1
ATOM 1316 O O . HIS A 1 167 ? -12.150 0.940 31.947 1.00 93.69 167 HIS A O 1
ATOM 1322 N N . TYR A 1 168 ? -11.676 -1.218 32.379 1.00 94.44 168 TYR A N 1
ATOM 1323 C CA . TYR A 1 168 ? -10.241 -1.071 32.142 1.00 94.44 168 TYR A CA 1
ATOM 1324 C C . TYR A 1 168 ? -9.941 -0.751 30.669 1.00 94.44 168 TYR A C 1
ATOM 1326 O O . TYR A 1 168 ? -9.250 0.229 30.394 1.00 94.44 168 TYR A O 1
ATOM 1334 N N . LEU A 1 169 ? -10.514 -1.496 29.714 1.00 94.69 169 LEU A N 1
ATOM 1335 C CA . LEU A 1 169 ? -10.343 -1.223 28.276 1.00 94.69 169 LEU A CA 1
ATOM 1336 C C . LEU A 1 169 ? -10.767 0.211 27.923 1.00 94.69 169 LEU A C 1
ATOM 1338 O O . LEU A 1 169 ? -10.037 0.941 27.243 1.00 94.69 169 LEU A O 1
ATOM 1342 N N . SER A 1 170 ? -11.918 0.644 28.442 1.00 92.44 170 SER A N 1
ATOM 1343 C CA . SER A 1 170 ? -12.456 1.979 28.195 1.00 92.44 170 SER A CA 1
ATOM 1344 C C . SER A 1 170 ? -11.568 3.091 28.743 1.00 92.44 170 SER A C 1
ATOM 1346 O O . SER A 1 170 ? -11.431 4.131 28.095 1.00 92.44 170 SER A O 1
ATOM 1348 N N . SER A 1 171 ? -10.999 2.909 29.933 1.00 91.31 171 SER A N 1
ATOM 1349 C CA . SER A 1 171 ? -10.192 3.939 30.595 1.00 91.31 171 SER A CA 1
ATOM 1350 C C . SER A 1 171 ? -8.752 3.976 30.081 1.00 91.31 171 SER A C 1
ATOM 1352 O O . SER A 1 171 ? -8.214 5.059 29.866 1.00 91.31 171 SER A O 1
ATOM 1354 N N . ALA A 1 172 ? -8.142 2.815 29.835 1.00 91.62 172 ALA A N 1
ATOM 1355 C CA . ALA A 1 172 ? -6.734 2.711 29.468 1.00 91.62 172 ALA A CA 1
ATOM 1356 C C . ALA A 1 172 ? -6.490 2.754 27.949 1.00 91.62 172 ALA A C 1
ATOM 1358 O O . ALA A 1 172 ? -5.471 3.291 27.504 1.00 91.62 172 ALA A O 1
ATOM 1359 N N . PHE A 1 173 ? -7.391 2.186 27.137 1.00 93.56 173 PHE A N 1
ATOM 1360 C CA . PHE A 1 173 ? -7.115 1.908 25.720 1.00 93.56 173 PHE A CA 1
ATOM 1361 C C . PHE A 1 173 ? -8.001 2.672 24.745 1.00 93.56 173 PHE A C 1
ATOM 1363 O O . PHE A 1 173 ? -7.482 3.182 23.753 1.00 93.56 173 PHE A O 1
ATOM 1370 N N . PHE A 1 174 ? -9.301 2.832 25.007 1.00 91.56 174 PHE A N 1
ATOM 1371 C CA . PHE A 1 174 ? -10.211 3.421 24.012 1.00 91.56 174 PHE A CA 1
ATOM 1372 C C . PHE A 1 174 ? -9.826 4.847 23.605 1.00 91.56 174 PHE A C 1
ATOM 1374 O O . PHE A 1 174 ? -10.026 5.233 22.456 1.00 91.56 174 PHE A O 1
ATOM 1381 N N . GLY A 1 175 ? -9.234 5.640 24.505 1.00 87.19 175 GLY A N 1
ATOM 1382 C CA . GLY A 1 175 ? -8.682 6.955 24.152 1.00 87.19 175 GLY A CA 1
ATOM 1383 C C . GLY A 1 175 ? -7.626 6.877 23.043 1.00 87.19 175 GLY A C 1
ATOM 1384 O O . GLY A 1 175 ? -7.668 7.654 22.097 1.00 87.19 175 GLY A O 1
ATOM 1385 N N . ARG A 1 176 ? -6.743 5.877 23.107 1.00 88.75 176 ARG A N 1
ATOM 1386 C CA . ARG A 1 176 ? -5.643 5.659 22.153 1.00 88.75 176 ARG A CA 1
ATOM 1387 C C . ARG A 1 176 ? -6.129 5.140 20.799 1.00 88.75 176 ARG A C 1
ATOM 1389 O O . ARG A 1 176 ? -5.470 5.365 19.789 1.00 88.75 176 ARG A O 1
ATOM 1396 N N . LEU A 1 177 ? -7.279 4.464 20.774 1.00 90.38 177 LEU A N 1
ATOM 1397 C CA . LEU A 1 177 ? -7.885 3.959 19.539 1.00 90.38 177 LEU A CA 1
ATOM 1398 C C . LEU A 1 177 ? -8.529 5.060 18.701 1.00 90.38 177 LEU A C 1
ATOM 1400 O O . LEU A 1 177 ? -8.610 4.936 17.482 1.00 90.38 177 LEU A O 1
ATOM 1404 N N . ARG A 1 178 ? -8.962 6.152 19.337 1.00 88.25 178 ARG A N 1
ATOM 1405 C CA . ARG A 1 178 ? -9.551 7.295 18.639 1.00 88.25 178 ARG A CA 1
ATOM 1406 C C . ARG A 1 178 ? -8.437 8.124 18.018 1.00 88.25 178 ARG A C 1
ATOM 1408 O O . ARG A 1 178 ? -7.867 9.014 18.645 1.00 88.25 178 ARG A O 1
ATOM 1415 N N . ARG A 1 179 ? -8.113 7.796 16.776 1.00 88.69 179 ARG A N 1
ATOM 1416 C CA . ARG A 1 179 ? -6.997 8.382 16.039 1.00 88.69 179 ARG A CA 1
ATOM 1417 C C . ARG A 1 179 ? -7.325 8.524 14.564 1.00 88.69 179 ARG A C 1
ATOM 1419 O O . ARG A 1 179 ? -8.257 7.897 14.060 1.00 88.69 179 ARG A O 1
ATOM 1426 N N . ILE A 1 180 ? -6.532 9.332 13.880 1.00 88.06 180 ILE A N 1
ATOM 1427 C CA . ILE A 1 180 ? -6.440 9.306 12.425 1.00 88.06 180 ILE A CA 1
ATOM 1428 C C . ILE A 1 180 ? -5.057 8.780 12.076 1.00 88.06 180 ILE A C 1
ATOM 1430 O O . ILE A 1 180 ? -4.055 9.328 12.535 1.00 88.06 180 ILE A O 1
ATOM 1434 N N . GLU A 1 181 ? -5.004 7.727 11.274 1.00 90.44 181 GLU A N 1
ATOM 1435 C CA . GLU A 1 181 ? -3.757 7.311 10.640 1.00 90.44 181 GLU A CA 1
ATOM 1436 C C . GLU A 1 181 ? -3.641 7.977 9.280 1.00 90.44 181 GLU A C 1
ATOM 1438 O O . GLU A 1 181 ? -4.644 8.218 8.601 1.00 90.44 181 GLU A O 1
ATOM 1443 N N . TYR A 1 182 ? -2.411 8.288 8.898 1.00 86.25 182 TYR A N 1
ATOM 1444 C CA . TYR A 1 182 ? -2.098 8.756 7.563 1.00 86.25 182 TYR A CA 1
ATOM 1445 C C . TYR A 1 182 ? -1.110 7.817 6.890 1.00 86.25 182 TYR A C 1
ATOM 1447 O O . TYR A 1 182 ? -0.217 7.277 7.542 1.00 86.25 182 TYR A O 1
ATOM 1455 N N . GLU A 1 183 ? -1.242 7.693 5.576 1.00 89.81 183 GLU A N 1
ATOM 1456 C CA . GLU A 1 183 ? -0.274 7.041 4.701 1.00 89.81 183 GLU A CA 1
ATOM 1457 C C . GLU A 1 183 ? 0.072 8.015 3.580 1.00 89.81 183 GLU A C 1
ATOM 1459 O O . GLU A 1 183 ? -0.812 8.536 2.899 1.00 89.81 183 GLU A O 1
ATOM 1464 N N . VAL A 1 184 ? 1.359 8.294 3.416 1.00 86.75 184 VAL A N 1
ATOM 1465 C CA . VAL A 1 184 ? 1.891 9.171 2.375 1.00 86.75 184 VAL A CA 1
ATOM 1466 C C . VAL A 1 184 ? 2.569 8.288 1.343 1.00 86.75 184 VAL A C 1
ATOM 1468 O O . VAL A 1 184 ? 3.615 7.707 1.631 1.00 86.75 184 VAL A O 1
ATOM 1471 N N . THR A 1 185 ? 1.977 8.185 0.157 1.00 88.62 185 THR A N 1
ATOM 1472 C CA . THR A 1 185 ? 2.531 7.413 -0.957 1.00 88.62 185 THR A CA 1
ATOM 1473 C C . THR A 1 185 ? 3.337 8.327 -1.860 1.00 88.62 185 THR A C 1
ATOM 1475 O O . THR A 1 185 ? 2.838 9.361 -2.305 1.00 88.62 185 THR A O 1
ATOM 1478 N N . TYR A 1 186 ? 4.569 7.938 -2.160 1.00 86.00 186 TYR A N 1
ATOM 1479 C CA . TYR A 1 186 ? 5.441 8.655 -3.080 1.00 86.00 186 TYR A CA 1
ATOM 1480 C C . TYR A 1 186 ? 6.228 7.679 -3.953 1.00 86.00 186 TYR A C 1
ATOM 1482 O O . TYR A 1 186 ? 6.351 6.493 -3.645 1.00 86.00 186 TYR A O 1
ATOM 1490 N N . VAL A 1 187 ? 6.748 8.199 -5.052 1.00 83.88 187 VAL A N 1
ATOM 1491 C CA . VAL A 1 187 ? 7.626 7.505 -5.986 1.00 83.88 187 VAL A CA 1
ATOM 1492 C C . VAL A 1 187 ? 8.978 8.182 -5.931 1.00 83.88 187 VAL A C 1
ATOM 1494 O O . VAL A 1 187 ? 9.052 9.399 -6.059 1.00 83.88 187 VAL A O 1
ATOM 1497 N N . ASP A 1 188 ? 10.041 7.406 -5.763 1.00 77.44 188 ASP A N 1
ATOM 1498 C CA . ASP A 1 188 ? 11.409 7.905 -5.859 1.00 77.44 188 ASP A CA 1
ATOM 1499 C C . ASP A 1 188 ? 12.053 7.425 -7.168 1.00 77.44 188 ASP A C 1
ATOM 1501 O O . ASP A 1 188 ? 12.464 6.272 -7.313 1.00 77.44 188 ASP A O 1
ATOM 1505 N N . GLY A 1 189 ? 12.142 8.329 -8.143 1.00 63.00 189 GLY A N 1
ATOM 1506 C CA . GLY A 1 189 ? 12.789 8.094 -9.432 1.00 63.00 189 GLY A CA 1
ATOM 1507 C C . GLY A 1 189 ? 14.309 7.923 -9.336 1.00 63.00 189 GLY A C 1
ATOM 1508 O O . GLY A 1 189 ? 14.922 7.411 -10.275 1.00 63.00 189 GLY A O 1
ATOM 1509 N N . SER A 1 190 ? 14.926 8.293 -8.207 1.00 57.97 190 SER A N 1
ATOM 1510 C CA . SER A 1 190 ? 16.327 7.974 -7.931 1.00 57.97 190 SER A CA 1
ATOM 1511 C C . SER A 1 190 ? 16.493 6.506 -7.530 1.00 57.97 190 SER A C 1
ATOM 1513 O O . SER A 1 190 ? 17.446 5.878 -7.965 1.00 57.97 190 SER A O 1
ATOM 1515 N N . ILE A 1 191 ? 15.525 5.891 -6.841 1.00 49.47 191 ILE A N 1
ATOM 1516 C CA . ILE A 1 191 ? 15.534 4.442 -6.548 1.00 49.47 191 ILE A CA 1
ATOM 1517 C C . ILE A 1 191 ? 15.312 3.616 -7.825 1.00 49.47 191 ILE A C 1
ATOM 1519 O O . ILE A 1 191 ? 15.849 2.522 -7.957 1.00 49.47 191 ILE A O 1
ATOM 1523 N N . ALA A 1 192 ? 14.623 4.171 -8.824 1.00 45.50 192 ALA A N 1
ATOM 1524 C CA . ALA A 1 192 ? 14.547 3.581 -10.163 1.00 45.50 192 ALA A CA 1
ATOM 1525 C C . ALA A 1 192 ? 15.870 3.643 -10.959 1.00 45.50 192 ALA A C 1
ATOM 1527 O O . ALA A 1 192 ? 16.025 2.952 -11.969 1.00 45.50 192 ALA A O 1
ATOM 1528 N N . THR A 1 193 ? 16.823 4.481 -10.534 1.00 37.31 193 THR A N 1
ATOM 1529 C CA . THR A 1 193 ? 18.135 4.668 -11.181 1.00 37.31 193 THR A CA 1
ATOM 1530 C C . THR A 1 193 ? 19.326 4.281 -10.303 1.00 37.31 193 THR A C 1
ATOM 1532 O O . THR A 1 193 ? 20.444 4.209 -10.814 1.00 37.31 193 THR A O 1
ATOM 1535 N N . GLN A 1 194 ? 19.112 3.964 -9.026 1.00 33.12 194 GLN A N 1
ATOM 1536 C CA . GLN A 1 194 ? 20.134 3.444 -8.128 1.00 33.12 194 GLN A CA 1
ATOM 1537 C C . GLN A 1 194 ? 20.071 1.912 -8.118 1.00 33.12 194 GLN A C 1
ATOM 1539 O O . GLN A 1 194 ? 19.032 1.347 -7.772 1.00 33.12 194 GLN A O 1
ATOM 1544 N N . PRO A 1 195 ? 21.161 1.218 -8.493 1.00 36.59 195 PRO A N 1
ATOM 1545 C CA . PRO A 1 195 ? 21.243 -0.219 -8.304 1.00 36.59 195 PRO A CA 1
ATOM 1546 C C . PRO A 1 195 ? 21.053 -0.513 -6.817 1.00 36.59 195 PRO A C 1
ATOM 1548 O O . PRO A 1 195 ? 21.578 0.204 -5.965 1.00 36.59 195 PRO A O 1
ATOM 1551 N N . SER A 1 196 ? 20.317 -1.575 -6.505 1.00 37.59 196 SER A N 1
ATOM 1552 C CA . SER A 1 196 ? 20.346 -2.197 -5.189 1.00 37.59 196 SER A CA 1
ATOM 1553 C C . SER A 1 196 ? 21.810 -2.414 -4.799 1.00 37.59 196 SER A C 1
ATOM 1555 O O . SER A 1 196 ? 22.507 -3.274 -5.335 1.00 37.59 196 SER A O 1
ATOM 1557 N N . THR A 1 197 ? 22.316 -1.556 -3.913 1.00 34.25 197 THR A N 1
ATOM 1558 C CA . THR A 1 197 ? 23.688 -1.618 -3.429 1.00 34.25 197 THR A CA 1
ATOM 1559 C C . THR A 1 197 ? 23.854 -2.923 -2.670 1.00 34.25 197 THR A C 1
ATOM 1561 O O . THR A 1 197 ? 23.377 -3.067 -1.547 1.00 34.25 197 THR A O 1
ATOM 1564 N N . GLY A 1 198 ? 24.515 -3.881 -3.310 1.00 31.84 198 GLY A N 1
ATOM 1565 C CA . GLY A 1 198 ? 24.887 -5.145 -2.697 1.00 31.84 198 GLY A CA 1
ATOM 1566 C C . GLY A 1 198 ? 25.021 -6.271 -3.707 1.00 31.84 198 GLY A C 1
ATOM 1567 O O . GLY A 1 198 ? 24.238 -7.208 -3.660 1.00 31.84 198 GLY A O 1
ATOM 1568 N N . MET A 1 199 ? 26.009 -6.210 -4.604 1.00 36.59 199 MET A N 1
ATOM 1569 C CA . MET A 1 199 ? 26.518 -7.438 -5.223 1.00 36.59 199 MET A CA 1
ATOM 1570 C C . MET A 1 199 ? 27.949 -7.269 -5.759 1.00 36.59 199 MET A C 1
ATOM 1572 O O . MET A 1 199 ? 28.229 -7.475 -6.933 1.00 36.59 199 MET A O 1
ATOM 1576 N N . THR A 1 200 ? 28.897 -6.958 -4.875 1.00 35.88 200 THR A N 1
ATOM 1577 C CA . THR A 1 200 ? 30.290 -7.415 -5.060 1.00 35.88 200 THR A CA 1
ATOM 1578 C C . THR A 1 200 ? 30.443 -8.923 -4.790 1.00 35.88 200 THR A C 1
ATOM 1580 O O . THR A 1 200 ? 31.552 -9.437 -4.807 1.00 35.88 200 THR A O 1
ATOM 1583 N N . GLU A 1 201 ? 29.342 -9.655 -4.590 1.00 35.22 201 GLU A N 1
ATOM 1584 C CA . GLU A 1 201 ? 29.299 -11.114 -4.428 1.00 35.22 201 GLU A CA 1
ATOM 1585 C C . GLU A 1 201 ? 28.378 -11.758 -5.477 1.00 35.22 201 GLU A C 1
ATOM 1587 O O . GLU A 1 201 ? 27.427 -12.484 -5.182 1.00 35.22 201 GLU A O 1
ATOM 1592 N N . GLY A 1 202 ? 28.633 -11.468 -6.752 1.00 35.66 202 GLY A N 1
ATOM 1593 C CA . GLY A 1 202 ? 28.023 -12.222 -7.841 1.00 35.66 202 GLY A CA 1
ATOM 1594 C C . GLY A 1 202 ? 28.587 -13.639 -7.844 1.00 35.66 202 GLY A C 1
ATOM 1595 O O . GLY A 1 202 ? 29.688 -13.821 -8.341 1.00 35.66 202 GLY A O 1
ATOM 1596 N N . VAL A 1 203 ? 27.864 -14.589 -7.228 1.00 33.56 203 VAL A N 1
ATOM 1597 C CA . VAL A 1 203 ? 27.795 -16.048 -7.530 1.00 33.56 203 VAL A CA 1
ATOM 1598 C C . VAL A 1 203 ? 26.830 -16.802 -6.575 1.00 33.56 203 VAL A C 1
ATOM 1600 O O . VAL A 1 203 ? 26.480 -17.945 -6.851 1.00 33.56 203 VAL A O 1
ATOM 1603 N N . SER A 1 204 ? 26.286 -16.204 -5.501 1.00 31.89 204 SER A N 1
ATOM 1604 C CA . SER A 1 204 ? 25.518 -16.971 -4.485 1.00 31.89 204 SER A CA 1
ATOM 1605 C C . SER A 1 204 ? 23.977 -16.858 -4.512 1.00 31.89 204 SER A C 1
ATOM 1607 O O . SER A 1 204 ? 23.318 -17.403 -3.625 1.00 31.89 204 SER A O 1
ATOM 1609 N N . VAL A 1 205 ? 23.343 -16.188 -5.480 1.00 35.44 205 VAL A N 1
ATOM 1610 C CA . VAL A 1 205 ? 21.873 -15.985 -5.461 1.00 35.44 205 VAL A CA 1
ATOM 1611 C C . VAL A 1 205 ? 21.177 -16.790 -6.558 1.00 35.44 205 VAL A C 1
ATOM 1613 O O . VAL A 1 205 ? 20.627 -16.241 -7.505 1.00 35.44 205 VAL A O 1
ATOM 1616 N N . VAL A 1 206 ? 21.199 -18.121 -6.441 1.00 34.94 206 VAL A N 1
ATOM 1617 C CA . VAL A 1 206 ? 20.364 -19.010 -7.281 1.00 34.94 206 VAL A CA 1
ATOM 1618 C C . VAL A 1 206 ? 19.505 -19.981 -6.449 1.00 34.94 206 VAL A C 1
ATOM 1620 O O . VAL A 1 206 ? 18.659 -20.676 -6.998 1.00 34.94 206 VAL A O 1
ATOM 1623 N N . THR A 1 207 ? 19.602 -20.006 -5.115 1.00 32.81 207 THR A N 1
ATOM 1624 C CA . THR A 1 207 ? 18.956 -21.064 -4.304 1.00 32.81 207 THR A CA 1
ATOM 1625 C C . THR A 1 207 ? 17.694 -20.680 -3.520 1.00 32.81 207 THR A C 1
ATOM 1627 O O . THR A 1 207 ? 17.178 -21.536 -2.810 1.00 32.81 207 THR A O 1
ATOM 1630 N N . SER A 1 208 ? 17.140 -19.466 -3.650 1.00 31.70 208 SER A N 1
ATOM 1631 C CA . SER A 1 208 ? 16.040 -19.026 -2.754 1.00 31.70 208 SER A CA 1
ATOM 1632 C C . SER A 1 208 ? 14.703 -18.671 -3.421 1.00 31.70 208 SER A C 1
ATOM 1634 O O . SER A 1 208 ? 13.794 -18.209 -2.739 1.00 31.70 208 SER A O 1
ATOM 1636 N N . GLY A 1 209 ? 14.531 -18.917 -4.724 1.00 34.03 209 GLY A N 1
ATOM 1637 C CA . GLY A 1 209 ? 13.189 -19.029 -5.322 1.00 34.03 209 GLY A CA 1
ATOM 1638 C C . GLY A 1 209 ? 12.276 -17.791 -5.272 1.00 34.03 209 GLY A C 1
ATOM 1639 O O . GLY A 1 209 ? 11.060 -17.960 -5.253 1.00 34.03 209 GLY A O 1
ATOM 1640 N N . LYS A 1 210 ? 12.813 -16.561 -5.283 1.00 35.75 210 LYS A N 1
ATOM 1641 C CA . LYS A 1 210 ? 12.023 -15.330 -5.497 1.00 35.75 210 LYS A CA 1
ATOM 1642 C C . LYS A 1 210 ? 12.545 -14.553 -6.718 1.00 35.75 210 LYS A C 1
ATOM 1644 O O . LYS A 1 210 ? 13.570 -13.889 -6.592 1.00 35.75 210 LYS A O 1
ATOM 1649 N N . PRO A 1 211 ? 11.891 -14.643 -7.895 1.00 39.62 211 PRO A N 1
ATOM 1650 C CA . PRO A 1 211 ? 12.381 -14.069 -9.159 1.00 39.62 211 PRO A CA 1
ATOM 1651 C C . PRO A 1 211 ? 12.175 -12.551 -9.332 1.00 39.62 211 PRO A C 1
ATOM 1653 O O . PRO A 1 211 ? 12.203 -12.061 -10.454 1.00 39.62 211 PRO A O 1
ATOM 1656 N N . GLU A 1 212 ? 11.929 -11.789 -8.268 1.00 44.62 212 GLU A N 1
ATOM 1657 C CA . GLU A 1 212 ? 11.362 -10.431 -8.376 1.00 44.62 212 GLU A CA 1
ATOM 1658 C C . GLU A 1 212 ? 12.402 -9.298 -8.530 1.00 44.62 212 GLU A C 1
ATOM 1660 O O . GLU A 1 212 ? 12.052 -8.139 -8.363 1.00 44.62 212 GLU A O 1
ATOM 1665 N N . ALA A 1 213 ? 13.678 -9.580 -8.833 1.00 55.69 213 ALA A N 1
ATOM 1666 C CA . ALA A 1 213 ? 14.742 -8.576 -8.653 1.00 55.69 213 ALA A CA 1
ATOM 1667 C C . ALA A 1 213 ? 15.404 -7.983 -9.918 1.00 55.69 213 ALA A C 1
ATOM 1669 O O . ALA A 1 213 ? 16.065 -6.959 -9.781 1.00 55.69 213 ALA A O 1
ATOM 1670 N N . PHE A 1 214 ? 15.277 -8.559 -11.125 1.00 56.75 214 PHE A N 1
ATOM 1671 C CA . PHE A 1 214 ? 16.014 -8.051 -12.304 1.00 56.75 214 PHE A CA 1
ATOM 1672 C C . PHE A 1 214 ? 15.270 -8.245 -13.623 1.00 56.75 214 PHE A C 1
ATOM 1674 O O . PHE A 1 214 ? 15.056 -9.377 -14.029 1.00 56.75 214 PHE A O 1
ATOM 1681 N N . SER A 1 215 ? 14.954 -7.170 -14.346 1.00 68.94 215 SER A N 1
ATOM 1682 C CA . SER A 1 215 ? 14.382 -7.245 -15.699 1.00 68.94 215 SER A CA 1
ATOM 1683 C C . SER A 1 215 ? 15.427 -7.627 -16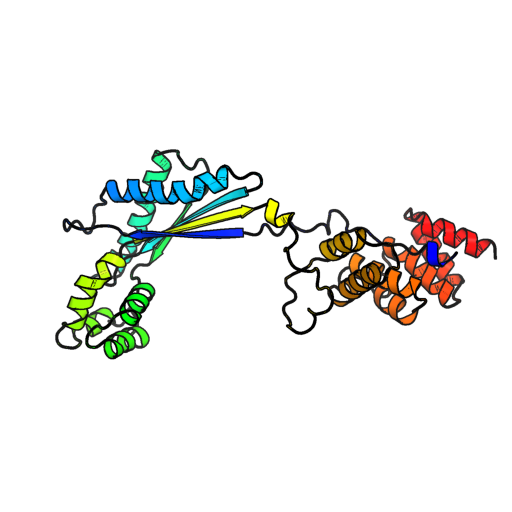.764 1.00 68.94 215 SER A C 1
ATOM 1685 O O . SER A 1 215 ? 16.633 -7.509 -16.546 1.00 68.94 215 SER A O 1
ATOM 1687 N N . VAL A 1 216 ? 14.987 -8.016 -17.972 1.00 74.00 216 VAL A N 1
ATOM 1688 C CA . VAL A 1 216 ? 15.884 -8.254 -19.130 1.00 74.00 216 VAL A CA 1
ATOM 1689 C C . VAL A 1 216 ? 16.757 -7.028 -19.430 1.00 74.00 216 VAL A C 1
ATOM 1691 O O . VAL A 1 216 ? 17.933 -7.170 -19.771 1.00 74.00 216 VAL A O 1
ATOM 1694 N N . ALA A 1 217 ? 16.208 -5.822 -19.262 1.00 73.38 217 ALA A N 1
ATOM 1695 C CA . ALA A 1 217 ? 16.950 -4.582 -19.444 1.00 73.38 217 ALA A CA 1
ATOM 1696 C C . ALA A 1 217 ? 18.040 -4.393 -18.377 1.00 73.38 217 ALA A C 1
ATOM 1698 O O . ALA A 1 217 ? 19.114 -3.881 -18.692 1.00 73.38 217 ALA A O 1
ATOM 1699 N N . ASP A 1 218 ? 17.807 -4.847 -17.143 1.00 69.81 218 ASP A N 1
ATOM 1700 C CA . ASP A 1 218 ? 18.815 -4.798 -16.080 1.00 69.81 218 ASP A CA 1
ATOM 1701 C C . ASP A 1 218 ? 19.967 -5.758 -16.367 1.00 69.81 218 ASP A C 1
ATOM 1703 O O . ASP A 1 218 ? 21.125 -5.363 -16.254 1.00 69.81 218 ASP A O 1
ATOM 1707 N N . PHE A 1 219 ? 19.671 -6.969 -16.849 1.00 75.19 219 PHE A N 1
ATOM 1708 C CA . PHE A 1 219 ? 20.705 -7.898 -17.315 1.00 75.19 219 PHE A CA 1
ATOM 1709 C C . PHE A 1 219 ? 21.543 -7.311 -18.456 1.00 75.19 219 PHE A C 1
ATOM 1711 O O . PHE A 1 219 ? 22.770 -7.420 -18.430 1.00 75.19 219 PHE A O 1
ATOM 1718 N N . CYS A 1 220 ? 20.908 -6.657 -19.435 1.00 76.88 220 CYS A N 1
ATOM 1719 C CA . CYS A 1 220 ? 21.626 -6.025 -20.544 1.00 76.88 220 CYS A CA 1
ATOM 1720 C C . CYS A 1 220 ? 22.536 -4.892 -20.061 1.00 76.88 220 CYS A C 1
ATOM 1722 O O . CYS A 1 220 ? 23.714 -4.864 -20.405 1.00 76.88 220 CYS A O 1
ATOM 1724 N N . ARG A 1 221 ? 22.016 -4.013 -19.201 1.00 75.19 221 ARG A N 1
ATOM 1725 C CA . ARG A 1 221 ? 22.756 -2.875 -18.642 1.00 75.19 221 ARG A CA 1
ATOM 1726 C C . ARG A 1 221 ? 23.931 -3.313 -17.768 1.00 75.19 221 ARG A C 1
ATOM 1728 O O . ARG A 1 221 ? 25.005 -2.729 -17.848 1.00 75.19 221 ARG A O 1
ATOM 1735 N N . LEU A 1 222 ? 23.748 -4.348 -16.945 1.00 67.19 222 LEU A N 1
ATOM 1736 C CA . LEU A 1 222 ? 24.836 -4.915 -16.143 1.00 67.19 222 LEU A CA 1
ATOM 1737 C C . LEU A 1 222 ? 25.930 -5.498 -17.040 1.00 67.19 222 LEU A C 1
ATOM 1739 O O . LEU A 1 222 ? 27.113 -5.295 -16.785 1.00 67.19 222 LEU A O 1
ATOM 1743 N N . ALA A 1 223 ? 25.546 -6.177 -18.119 1.00 76.31 223 ALA A N 1
ATOM 1744 C CA . ALA A 1 223 ? 26.504 -6.762 -19.043 1.00 76.31 223 ALA A CA 1
ATOM 1745 C C . ALA A 1 223 ? 27.289 -5.710 -19.844 1.00 76.31 223 ALA A C 1
ATOM 1747 O O . ALA A 1 223 ? 28.433 -5.974 -20.195 1.00 76.31 223 ALA A O 1
ATOM 1748 N N . GLU A 1 224 ? 26.737 -4.515 -20.094 1.00 75.69 224 GLU A N 1
ATOM 1749 C CA . GLU A 1 224 ? 27.450 -3.411 -20.766 1.00 75.69 224 GLU A CA 1
ATOM 1750 C C . GLU A 1 224 ? 28.716 -2.958 -20.016 1.00 75.69 224 GLU A C 1
ATOM 1752 O O . GLU A 1 224 ? 29.639 -2.426 -20.634 1.00 75.69 224 GLU A O 1
ATOM 1757 N N . ALA A 1 225 ? 28.804 -3.212 -18.705 1.00 71.81 225 ALA A N 1
ATOM 1758 C CA . ALA A 1 225 ? 30.008 -2.948 -17.914 1.00 71.81 225 ALA A CA 1
ATOM 1759 C C . ALA A 1 225 ? 31.157 -3.938 -18.196 1.00 71.81 225 ALA A C 1
ATOM 1761 O O . ALA A 1 225 ? 32.285 -3.728 -17.743 1.00 71.81 225 ALA A O 1
ATOM 1762 N N . HIS A 1 226 ? 30.890 -5.012 -18.940 1.00 71.06 226 HIS A N 1
ATOM 1763 C CA . HIS A 1 226 ? 31.825 -6.095 -19.206 1.00 71.06 226 HIS A CA 1
ATOM 1764 C C . HIS A 1 226 ? 32.089 -6.253 -20.707 1.00 71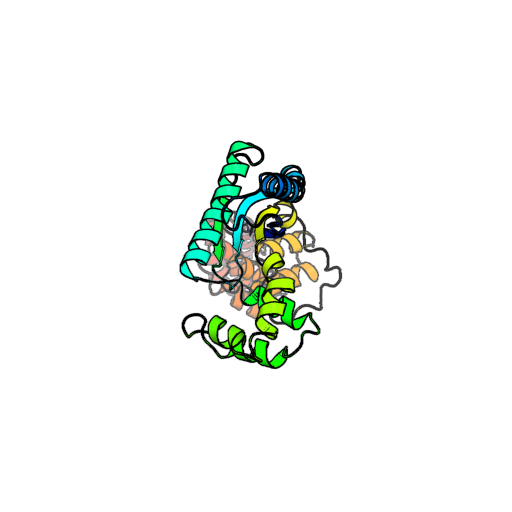.06 226 HIS A C 1
ATOM 1766 O O . HIS A 1 226 ? 31.240 -5.998 -21.560 1.00 71.06 226 HIS A O 1
ATOM 1772 N N . ALA A 1 227 ? 33.296 -6.703 -21.053 1.00 81.38 227 ALA A N 1
ATOM 1773 C CA . ALA A 1 227 ? 33.635 -6.975 -22.443 1.00 81.38 227 ALA A CA 1
ATOM 1774 C C . ALA A 1 227 ? 32.824 -8.168 -22.973 1.00 81.38 227 ALA A C 1
ATOM 1776 O O . ALA A 1 227 ? 32.742 -9.212 -22.323 1.00 81.38 227 ALA A O 1
ATOM 1777 N N . VAL A 1 228 ? 32.289 -8.047 -24.191 1.00 83.94 228 VAL A N 1
ATOM 1778 C CA . VAL A 1 228 ? 31.596 -9.149 -24.875 1.00 83.94 228 VAL A CA 1
ATOM 1779 C C . VAL A 1 228 ? 32.487 -10.394 -24.897 1.00 83.94 228 VAL A C 1
ATOM 1781 O O . VAL A 1 228 ? 33.607 -10.366 -25.408 1.00 83.94 228 VAL A O 1
ATOM 1784 N N . GLY A 1 229 ? 31.970 -11.495 -24.349 1.00 79.25 229 GLY A N 1
ATOM 1785 C CA . GLY A 1 229 ? 32.685 -12.765 -24.231 1.00 79.25 229 GLY A CA 1
ATOM 1786 C C . GLY A 1 229 ? 33.424 -12.985 -22.905 1.00 79.25 229 GLY A C 1
ATOM 1787 O O . GLY A 1 229 ? 33.927 -14.094 -22.712 1.00 79.25 229 GLY A O 1
ATOM 1788 N N . SER A 1 230 ? 33.464 -12.010 -21.983 1.00 80.56 230 SER A N 1
ATOM 1789 C CA . SER A 1 230 ? 33.975 -12.223 -20.616 1.00 80.56 230 SER A CA 1
ATOM 1790 C C . SER A 1 230 ? 33.107 -13.222 -19.839 1.00 80.56 230 SER A C 1
ATOM 1792 O O . SER A 1 230 ? 31.980 -13.523 -20.241 1.00 80.56 230 SER A O 1
ATOM 1794 N N . ALA A 1 231 ? 33.624 -13.775 -18.738 1.00 74.31 231 ALA A N 1
ATOM 1795 C CA . ALA A 1 231 ? 32.858 -14.706 -17.906 1.00 74.31 231 ALA A CA 1
ATOM 1796 C C . ALA A 1 231 ? 31.563 -14.050 -17.397 1.00 74.31 231 ALA A C 1
ATOM 1798 O O . ALA A 1 231 ? 30.481 -14.589 -17.598 1.00 74.31 231 ALA A O 1
ATOM 1799 N N . GLU A 1 232 ? 31.677 -12.828 -16.884 1.00 68.31 232 GLU A N 1
ATOM 1800 C CA . GLU A 1 232 ? 30.588 -12.035 -16.313 1.00 68.31 232 GLU A CA 1
ATOM 1801 C C . GLU A 1 232 ? 29.528 -11.684 -17.362 1.00 68.31 232 GLU A C 1
ATOM 1803 O O . GLU A 1 232 ? 28.339 -11.910 -17.144 1.00 68.31 232 GLU A O 1
ATOM 1808 N N . PHE A 1 233 ? 29.952 -11.198 -18.537 1.00 80.12 233 PHE A N 1
ATOM 1809 C CA . PHE A 1 233 ? 29.043 -10.910 -19.649 1.00 80.12 233 PHE A CA 1
ATOM 1810 C C . PHE A 1 233 ? 28.256 -12.160 -20.059 1.00 80.12 233 PHE A C 1
ATOM 1812 O O . PHE A 1 233 ? 27.040 -12.121 -20.256 1.00 80.12 233 PHE A O 1
ATOM 1819 N N . ASN A 1 234 ? 28.962 -13.286 -20.187 1.00 83.88 234 ASN A N 1
ATOM 1820 C CA . ASN A 1 234 ? 28.360 -14.536 -20.619 1.00 83.88 234 ASN A CA 1
ATOM 1821 C C . ASN A 1 234 ? 27.355 -15.076 -19.594 1.00 83.88 234 ASN A C 1
ATOM 1823 O O . ASN A 1 234 ? 26.293 -15.558 -19.989 1.00 83.88 234 ASN A O 1
ATOM 1827 N N . ASP A 1 235 ? 27.687 -15.001 -18.305 1.00 76.69 235 ASP A N 1
ATOM 1828 C CA . ASP A 1 235 ? 26.846 -15.510 -17.223 1.00 76.69 235 ASP A CA 1
ATOM 1829 C C . ASP A 1 235 ? 25.562 -14.685 -17.083 1.00 76.69 235 ASP A C 1
ATOM 1831 O O . ASP A 1 235 ? 24.482 -15.262 -16.948 1.00 76.69 235 ASP A O 1
ATOM 1835 N N . LEU A 1 236 ? 25.653 -13.355 -17.203 1.00 75.12 236 LEU A N 1
ATOM 1836 C CA . LEU A 1 236 ? 24.493 -12.457 -17.177 1.00 75.12 236 LEU A CA 1
ATOM 1837 C C . LEU A 1 236 ? 23.530 -12.729 -18.340 1.00 75.12 236 LEU A C 1
ATOM 1839 O O . LEU A 1 236 ? 22.324 -12.852 -18.129 1.00 75.12 236 LEU A O 1
ATOM 1843 N N . MET A 1 237 ? 24.052 -12.865 -19.559 1.00 83.81 237 MET A N 1
ATOM 1844 C CA . MET A 1 237 ? 23.229 -13.088 -20.752 1.00 83.81 237 MET A CA 1
ATOM 1845 C C . MET A 1 237 ? 22.616 -14.492 -20.791 1.00 83.81 237 MET A C 1
ATOM 1847 O O . MET A 1 237 ? 21.444 -14.636 -21.138 1.00 83.81 237 MET A O 1
ATOM 1851 N N . ASP A 1 238 ? 23.361 -15.531 -20.399 1.00 81.00 238 ASP A N 1
ATOM 1852 C CA . ASP A 1 238 ? 22.810 -16.888 -20.307 1.00 81.00 238 ASP A CA 1
ATOM 1853 C C . ASP A 1 238 ? 21.773 -17.011 -19.178 1.00 81.00 238 ASP A C 1
ATOM 1855 O O . ASP A 1 238 ? 20.745 -17.668 -19.356 1.00 81.00 238 ASP A O 1
ATOM 1859 N N . LEU A 1 239 ? 21.991 -16.352 -18.034 1.00 79.69 239 LEU A N 1
ATOM 1860 C CA . LEU A 1 239 ? 21.000 -16.303 -16.959 1.00 79.69 239 LEU A CA 1
ATOM 1861 C C . LEU A 1 239 ? 19.724 -15.577 -17.408 1.00 79.69 239 LEU A C 1
ATOM 1863 O O . LEU A 1 239 ? 18.631 -16.098 -17.181 1.00 79.69 239 LEU A O 1
ATOM 1867 N N . ALA A 1 240 ? 19.845 -14.445 -18.107 1.00 78.94 240 ALA A N 1
ATOM 1868 C CA . ALA A 1 240 ? 18.699 -13.727 -18.664 1.00 78.94 240 ALA A CA 1
ATOM 1869 C C . ALA A 1 240 ? 17.864 -14.620 -19.599 1.00 78.94 240 ALA A C 1
ATOM 1871 O O . ALA A 1 240 ? 16.645 -14.695 -19.448 1.00 78.94 240 ALA A O 1
ATOM 1872 N N . GLY A 1 241 ? 18.506 -15.356 -20.516 1.00 83.62 241 GLY A N 1
ATOM 1873 C CA . GLY A 1 241 ? 17.815 -16.287 -21.417 1.00 83.62 241 GLY A CA 1
ATOM 1874 C C . GLY A 1 241 ? 17.114 -17.446 -20.696 1.00 83.62 241 GLY A C 1
ATOM 1875 O O . GLY A 1 241 ? 16.073 -17.916 -21.154 1.00 83.62 241 GLY A O 1
ATOM 1876 N N . ARG A 1 242 ? 17.645 -17.898 -19.550 1.00 81.38 242 ARG A N 1
ATOM 1877 C CA . ARG A 1 242 ? 17.009 -18.931 -18.712 1.00 81.38 242 ARG A CA 1
ATOM 1878 C C . ARG A 1 242 ? 15.806 -18.409 -17.930 1.00 81.38 242 ARG A C 1
ATOM 1880 O O . ARG A 1 242 ? 14.829 -19.141 -17.790 1.00 81.38 242 ARG A O 1
ATOM 1887 N N . LEU A 1 243 ? 15.888 -17.186 -17.408 1.00 76.81 243 LEU A N 1
ATOM 1888 C CA . LEU A 1 243 ? 14.827 -16.574 -16.601 1.00 76.81 243 LEU A CA 1
ATOM 1889 C C . LEU A 1 243 ? 13.678 -16.023 -17.453 1.00 76.81 243 LEU A C 1
ATOM 1891 O O . LEU A 1 243 ? 12.531 -16.057 -17.015 1.00 76.81 243 LEU A O 1
ATOM 1895 N N . TYR A 1 244 ? 13.970 -15.567 -18.675 1.00 77.12 244 TYR A N 1
ATOM 1896 C CA . TYR A 1 244 ? 13.004 -14.933 -19.576 1.00 77.12 244 TYR A CA 1
ATOM 1897 C C . TYR A 1 244 ? 12.891 -15.674 -20.920 1.00 77.12 244 TYR A C 1
ATOM 1899 O O . TYR A 1 244 ? 13.200 -15.100 -21.968 1.00 77.12 244 TYR A O 1
ATOM 1907 N N . PRO A 1 245 ? 12.407 -16.933 -20.934 1.00 86.88 245 PRO A N 1
ATOM 1908 C CA . PRO A 1 245 ? 12.320 -17.752 -22.151 1.00 86.88 245 PRO A CA 1
ATOM 1909 C C . PRO A 1 245 ? 11.304 -17.235 -23.189 1.00 86.88 245 PRO A C 1
ATOM 1911 O O . PRO A 1 245 ? 11.267 -17.716 -24.325 1.00 86.88 245 PRO A O 1
ATOM 1914 N N . ASP A 1 246 ? 10.453 -16.281 -22.805 1.00 85.38 246 ASP A N 1
ATOM 1915 C CA . ASP A 1 246 ? 9.498 -15.603 -23.685 1.00 85.38 246 ASP A CA 1
ATOM 1916 C C . ASP A 1 246 ? 10.048 -14.294 -24.281 1.00 85.38 246 ASP A C 1
ATOM 1918 O O . ASP A 1 246 ? 9.446 -13.763 -25.213 1.00 85.38 246 ASP A O 1
ATOM 1922 N N . SER A 1 247 ? 11.183 -13.776 -23.787 1.00 86.12 247 SER A N 1
ATOM 1923 C CA . SER A 1 247 ? 11.777 -12.538 -24.302 1.00 86.12 247 SER A CA 1
ATOM 1924 C C . SER A 1 247 ? 12.701 -12.827 -25.492 1.00 86.12 247 SER A C 1
ATOM 1926 O O . SER A 1 247 ? 13.687 -13.562 -25.337 1.00 86.12 247 SER A O 1
ATOM 1928 N N . PRO A 1 248 ? 12.445 -12.220 -26.668 1.00 90.31 248 PRO A N 1
ATOM 1929 C CA . PRO A 1 248 ? 13.314 -12.377 -27.826 1.00 90.31 248 PRO A CA 1
ATOM 1930 C C . PRO A 1 248 ? 14.711 -11.809 -27.561 1.00 90.31 248 PRO A C 1
ATOM 1932 O O . PRO A 1 248 ? 15.692 -12.462 -27.906 1.00 90.31 248 PRO A O 1
ATOM 1935 N N . VAL A 1 249 ? 14.835 -10.654 -26.895 1.00 90.00 249 VAL A N 1
ATOM 1936 C CA . VAL A 1 249 ? 16.142 -10.048 -26.582 1.00 90.00 249 VAL A CA 1
ATOM 1937 C C . VAL A 1 249 ? 16.969 -10.937 -25.658 1.00 90.00 249 VAL A C 1
ATOM 1939 O O . VAL A 1 249 ? 18.123 -11.232 -25.977 1.00 90.00 249 VAL A O 1
ATOM 1942 N N . ALA A 1 250 ? 16.379 -11.435 -24.566 1.00 88.44 250 ALA A N 1
ATOM 1943 C CA . ALA A 1 250 ? 17.084 -12.315 -23.635 1.00 88.44 250 ALA A CA 1
ATOM 1944 C C . ALA A 1 250 ? 17.583 -13.591 -24.331 1.00 88.44 250 ALA A C 1
ATOM 1946 O O . ALA A 1 250 ? 18.750 -13.966 -24.204 1.00 88.44 250 ALA A O 1
ATOM 1947 N N . CYS A 1 251 ? 16.721 -14.232 -25.123 1.00 94.62 251 CYS A N 1
ATOM 1948 C CA . CYS A 1 251 ? 17.060 -15.475 -25.806 1.00 94.62 251 CYS A CA 1
ATOM 1949 C C . CYS A 1 251 ? 18.064 -15.266 -26.953 1.00 94.62 251 CYS A C 1
ATOM 1951 O O . CYS A 1 251 ? 19.002 -16.050 -27.091 1.00 94.62 251 CYS A O 1
ATOM 1953 N N . ILE A 1 252 ? 17.933 -14.207 -27.757 1.00 95.25 252 ILE A N 1
ATOM 1954 C CA . ILE A 1 252 ? 18.875 -13.916 -28.852 1.00 95.25 252 ILE A CA 1
ATOM 1955 C C . ILE A 1 252 ? 20.270 -13.585 -28.298 1.00 95.25 252 ILE A C 1
ATOM 1957 O O . ILE A 1 252 ? 21.268 -14.039 -28.867 1.00 95.25 252 ILE A O 1
ATOM 1961 N N . ASN A 1 253 ? 20.355 -12.878 -27.166 1.00 94.88 253 ASN A N 1
ATOM 1962 C CA . ASN A 1 253 ? 21.626 -12.576 -26.503 1.00 94.88 253 ASN A CA 1
ATOM 1963 C C . ASN A 1 253 ? 22.263 -13.815 -25.855 1.00 94.88 253 ASN A C 1
ATOM 1965 O O . ASN A 1 253 ? 23.457 -14.059 -26.049 1.00 94.88 253 ASN A O 1
ATOM 1969 N N . ALA A 1 254 ? 21.477 -14.644 -25.159 1.00 94.38 254 ALA A N 1
ATOM 1970 C CA . ALA A 1 254 ? 21.941 -15.926 -24.621 1.00 94.38 254 ALA A CA 1
ATOM 1971 C C . ALA A 1 254 ? 22.445 -16.861 -25.736 1.00 94.38 254 ALA A C 1
ATOM 1973 O O . ALA A 1 254 ? 23.487 -17.510 -25.608 1.00 94.38 254 ALA A O 1
ATOM 1974 N N . ALA A 1 255 ? 21.758 -16.874 -26.881 1.00 97.06 255 ALA A N 1
ATOM 1975 C CA . ALA A 1 255 ? 22.226 -17.582 -28.063 1.00 97.06 255 ALA A CA 1
ATOM 1976 C C . ALA A 1 255 ? 23.546 -17.019 -28.592 1.00 97.06 255 ALA A C 1
ATOM 1978 O O . ALA A 1 255 ? 24.416 -17.790 -28.986 1.00 97.06 255 ALA A O 1
ATOM 1979 N N . GLY A 1 256 ? 23.728 -15.696 -28.571 1.00 95.81 256 GLY A N 1
ATOM 1980 C CA . GLY A 1 256 ? 24.991 -15.057 -28.927 1.00 95.81 256 GLY A CA 1
ATOM 1981 C C . GLY A 1 256 ? 26.160 -15.572 -28.082 1.00 95.81 256 GLY A C 1
ATOM 1982 O O . GLY A 1 256 ? 27.190 -15.970 -28.629 1.00 95.81 256 GLY A O 1
ATOM 1983 N N . VAL A 1 257 ? 25.979 -15.680 -26.763 1.00 94.31 257 VAL A N 1
ATOM 1984 C CA . VAL A 1 257 ? 26.973 -16.284 -25.855 1.00 94.31 257 VAL A CA 1
ATOM 1985 C C . VAL A 1 257 ? 27.272 -17.737 -26.229 1.00 94.31 257 VAL A C 1
ATOM 1987 O O . VAL A 1 257 ? 28.438 -18.129 -26.324 1.00 94.31 257 VAL A O 1
ATOM 1990 N N . ALA A 1 258 ? 26.235 -18.539 -26.480 1.00 96.25 258 ALA A N 1
ATOM 1991 C CA . ALA A 1 258 ? 26.401 -19.929 -26.897 1.00 96.25 258 ALA A CA 1
ATOM 1992 C C . ALA A 1 258 ? 27.174 -20.039 -28.228 1.00 96.25 258 ALA A C 1
ATOM 1994 O O . ALA A 1 258 ? 28.093 -20.851 -28.347 1.00 96.25 258 ALA A O 1
ATOM 1995 N N . LEU A 1 259 ? 26.895 -19.158 -29.196 1.00 96.62 259 LEU A N 1
ATOM 1996 C CA . LEU A 1 259 ? 27.606 -19.095 -30.475 1.00 96.62 259 LEU A CA 1
ATOM 1997 C C . LEU A 1 259 ? 29.081 -18.725 -30.306 1.00 96.62 259 LEU A C 1
ATOM 1999 O O . LEU A 1 259 ? 29.931 -19.360 -30.934 1.00 96.62 259 LEU A O 1
ATOM 2003 N N . LEU A 1 260 ? 29.413 -17.761 -29.438 1.00 93.06 260 LEU A N 1
ATOM 2004 C CA . LEU A 1 260 ? 30.809 -17.422 -29.122 1.00 93.06 260 LEU A CA 1
ATOM 2005 C C . LEU A 1 260 ? 31.584 -18.636 -28.586 1.00 93.06 260 LEU A C 1
ATOM 2007 O O . LEU A 1 260 ? 32.767 -18.796 -28.886 1.00 93.06 260 LEU A O 1
ATOM 2011 N N . ARG A 1 261 ? 30.902 -19.524 -27.855 1.00 92.06 261 ARG A N 1
ATOM 2012 C CA . ARG A 1 261 ? 31.445 -20.787 -27.328 1.00 92.06 261 ARG A CA 1
ATOM 2013 C C . ARG A 1 261 ? 31.345 -21.963 -28.310 1.00 92.06 261 ARG A C 1
ATOM 2015 O O . ARG A 1 261 ? 31.798 -23.054 -27.983 1.00 92.06 261 ARG A O 1
ATOM 2022 N N . ARG A 1 262 ? 30.799 -21.744 -29.516 1.00 94.38 262 ARG A N 1
ATOM 2023 C CA . ARG A 1 262 ? 30.495 -22.769 -30.537 1.00 94.38 262 ARG A CA 1
ATOM 2024 C C . ARG A 1 262 ? 29.542 -23.869 -30.052 1.00 94.38 262 ARG A C 1
ATOM 2026 O O . ARG A 1 262 ? 29.532 -24.961 -30.610 1.00 94.38 262 ARG A O 1
ATOM 2033 N N . ASP A 1 263 ? 28.728 -23.570 -29.048 1.00 96.38 263 ASP A N 1
ATOM 2034 C CA . ASP A 1 263 ? 27.686 -24.458 -28.544 1.00 96.38 263 ASP A CA 1
ATOM 2035 C C . ASP A 1 263 ? 26.426 -24.303 -29.405 1.00 96.38 263 ASP A C 1
ATOM 2037 O O . ASP A 1 263 ? 25.541 -23.484 -29.137 1.00 96.38 263 ASP A O 1
ATOM 2041 N N . THR A 1 264 ? 26.391 -25.050 -30.507 1.00 96.69 264 THR A N 1
ATOM 2042 C CA . THR A 1 264 ? 25.310 -24.973 -31.495 1.00 96.69 264 THR A CA 1
ATOM 2043 C C . THR A 1 264 ? 23.987 -25.503 -30.946 1.00 96.69 264 THR A C 1
ATOM 2045 O O . THR A 1 264 ? 22.934 -24.970 -31.295 1.00 96.69 264 THR A O 1
ATOM 2048 N N . GLU A 1 265 ? 24.013 -26.482 -30.037 1.00 96.62 265 GLU A N 1
ATOM 2049 C CA . GLU A 1 265 ? 22.802 -27.024 -29.417 1.00 96.62 265 GLU A CA 1
ATOM 2050 C C . GLU A 1 265 ? 22.103 -25.985 -28.536 1.00 96.62 265 GLU A C 1
ATOM 2052 O O . GLU A 1 265 ? 20.905 -25.730 -28.710 1.00 96.62 265 GLU A O 1
ATOM 2057 N N . ARG A 1 266 ? 22.841 -25.330 -27.627 1.00 93.31 266 ARG A N 1
ATOM 2058 C CA . ARG A 1 266 ? 22.264 -24.272 -26.781 1.00 93.31 266 ARG A CA 1
ATOM 2059 C C . ARG A 1 266 ? 21.838 -23.062 -27.600 1.00 93.31 266 ARG A C 1
ATOM 2061 O O . ARG A 1 266 ? 20.746 -22.541 -27.379 1.00 93.31 266 ARG A O 1
ATOM 2068 N N . ALA A 1 267 ? 22.652 -22.642 -28.569 1.00 97.06 267 ALA A N 1
ATOM 2069 C CA . ALA A 1 267 ? 22.302 -21.532 -29.452 1.00 97.06 267 ALA A CA 1
ATOM 2070 C C . ALA A 1 267 ? 20.990 -21.801 -30.205 1.00 97.06 267 ALA A C 1
ATOM 2072 O O . ALA A 1 267 ? 20.105 -20.944 -30.241 1.00 97.06 267 ALA A O 1
ATOM 2073 N N . ARG A 1 268 ? 20.819 -23.016 -30.745 1.00 96.81 268 ARG A N 1
ATOM 2074 C CA . ARG A 1 268 ? 19.579 -23.434 -31.407 1.00 96.81 268 ARG A CA 1
ATOM 2075 C C . ARG A 1 268 ? 18.389 -23.391 -30.460 1.00 96.81 268 ARG A C 1
ATOM 2077 O O . ARG A 1 268 ? 17.346 -22.869 -30.846 1.00 96.81 268 ARG A O 1
ATOM 2084 N N . LYS A 1 269 ? 18.541 -23.916 -29.241 1.00 96.00 269 LYS A N 1
ATOM 2085 C CA . LYS A 1 269 ? 17.466 -23.949 -28.241 1.00 96.00 269 LYS A CA 1
ATOM 2086 C C . LYS A 1 269 ? 16.907 -22.553 -27.964 1.00 96.00 269 LYS A C 1
ATOM 2088 O O . LYS A 1 269 ? 15.692 -22.391 -27.924 1.00 96.00 269 LYS A O 1
ATOM 2093 N N . TYR A 1 270 ? 17.778 -21.558 -27.808 1.00 95.31 270 TYR A N 1
ATOM 2094 C CA . TYR A 1 270 ? 17.351 -20.183 -27.561 1.00 95.31 270 TYR A CA 1
ATOM 2095 C C . TYR A 1 270 ? 16.769 -19.497 -28.808 1.00 95.31 270 TYR A C 1
ATOM 2097 O O . TYR A 1 270 ? 15.805 -18.746 -28.691 1.00 95.31 270 TYR A O 1
ATOM 2105 N N . LEU A 1 271 ? 17.302 -19.758 -30.008 1.00 95.44 271 LEU A N 1
ATOM 2106 C CA . LEU A 1 271 ? 16.864 -19.059 -31.226 1.00 95.44 271 LEU A CA 1
ATOM 2107 C C . LEU A 1 271 ? 15.623 -19.658 -31.894 1.00 95.44 271 LEU A C 1
ATOM 2109 O O . LEU A 1 271 ? 14.908 -18.932 -32.578 1.00 95.44 271 LEU A O 1
ATOM 2113 N N . GLN A 1 272 ? 15.352 -20.959 -31.735 1.00 93.56 272 GLN A N 1
ATOM 2114 C CA . GLN A 1 272 ? 14.355 -21.675 -32.546 1.00 93.56 272 GLN A CA 1
ATOM 2115 C C . GLN A 1 272 ? 12.965 -21.027 -32.514 1.00 93.56 272 GLN A C 1
ATOM 2117 O O . GLN A 1 272 ? 12.301 -20.951 -33.547 1.00 93.56 272 GLN A O 1
ATOM 2122 N N . ARG A 1 273 ? 12.534 -20.532 -31.350 1.00 92.75 273 ARG A N 1
ATOM 2123 C CA . ARG A 1 273 ? 11.226 -19.883 -31.178 1.00 92.75 273 ARG A CA 1
ATOM 2124 C C . ARG A 1 273 ? 11.139 -18.508 -31.848 1.00 92.75 273 ARG A C 1
ATOM 2126 O O . ARG A 1 273 ? 10.049 -18.064 -32.188 1.00 92.75 273 ARG A O 1
ATOM 2133 N N . PHE A 1 274 ? 12.280 -17.861 -32.057 1.00 92.69 274 PHE A N 1
ATOM 2134 C CA . PHE A 1 274 ? 12.395 -16.495 -32.564 1.00 92.69 274 PHE A CA 1
ATOM 2135 C C . PHE A 1 274 ? 13.009 -16.442 -33.968 1.00 92.69 274 PHE A C 1
ATOM 2137 O O . PHE A 1 274 ? 13.344 -15.367 -34.450 1.00 92.69 274 PHE A O 1
ATOM 2144 N N . ALA A 1 275 ? 13.148 -17.585 -34.647 1.00 89.19 275 ALA A N 1
ATOM 2145 C CA . ALA A 1 275 ? 13.854 -17.694 -35.923 1.00 89.19 275 ALA A CA 1
ATOM 2146 C C . ALA A 1 275 ? 13.248 -16.839 -37.054 1.00 89.19 275 ALA A C 1
ATOM 2148 O O . ALA A 1 275 ? 13.938 -16.523 -38.018 1.00 89.19 275 ALA A O 1
ATOM 2149 N N . THR A 1 276 ? 11.974 -16.455 -36.948 1.00 86.94 276 THR A N 1
ATOM 2150 C CA . THR A 1 276 ? 11.295 -15.583 -37.919 1.00 86.94 276 THR A CA 1
ATOM 2151 C C . THR A 1 276 ? 11.493 -14.092 -37.647 1.00 86.94 276 THR A C 1
ATOM 2153 O O . THR A 1 276 ? 11.084 -13.279 -38.472 1.00 86.94 276 THR A O 1
ATOM 2156 N N . LEU A 1 277 ? 12.079 -13.717 -36.505 1.00 86.88 277 LEU A N 1
ATOM 2157 C CA . LEU A 1 277 ? 12.362 -12.321 -36.182 1.00 86.88 277 LEU A CA 1
ATOM 2158 C C . LEU A 1 277 ? 13.594 -11.839 -36.965 1.00 86.88 277 LEU A C 1
ATOM 2160 O O . LEU A 1 277 ? 14.632 -12.512 -36.926 1.00 86.88 277 LEU A O 1
ATOM 2164 N N . PRO A 1 278 ? 13.527 -10.680 -37.648 1.00 85.50 278 PRO A N 1
ATOM 2165 C CA . PRO A 1 278 ? 14.676 -10.110 -38.354 1.00 85.50 278 PRO A CA 1
ATOM 2166 C C . PRO A 1 278 ? 15.930 -9.986 -37.476 1.00 85.50 278 PRO A C 1
ATOM 2168 O O . PRO A 1 278 ? 17.043 -10.260 -37.930 1.00 85.50 278 PRO A O 1
ATOM 2171 N N . GLU A 1 279 ? 15.748 -9.646 -36.200 1.00 86.94 279 GLU A N 1
ATOM 2172 C CA . GLU A 1 279 ? 16.798 -9.448 -35.200 1.00 86.94 279 GLU A CA 1
ATOM 2173 C C . GLU A 1 279 ? 17.544 -10.749 -34.862 1.00 86.94 279 GLU A C 1
ATOM 2175 O O . GLU A 1 279 ? 18.747 -10.730 -34.596 1.00 86.94 279 GLU A O 1
ATOM 2180 N N . ALA A 1 280 ? 16.864 -11.898 -34.933 1.00 92.94 280 ALA A N 1
ATOM 2181 C CA . ALA A 1 280 ? 17.475 -13.211 -34.728 1.00 92.94 280 ALA A CA 1
ATOM 2182 C C . ALA A 1 280 ? 18.260 -13.693 -35.959 1.00 92.94 280 ALA A C 1
ATOM 2184 O O . ALA A 1 280 ? 19.126 -14.566 -35.844 1.00 92.94 280 ALA A O 1
ATOM 2185 N N . GLY A 1 281 ? 17.974 -13.136 -37.142 1.00 93.62 281 GLY A N 1
ATOM 2186 C CA . GLY A 1 281 ? 18.440 -13.659 -38.426 1.00 93.62 281 GLY A CA 1
ATOM 2187 C C . GLY A 1 281 ? 19.963 -13.718 -38.560 1.00 93.62 281 GLY A C 1
ATOM 2188 O O . GLY A 1 281 ? 20.498 -14.692 -39.088 1.00 93.62 281 GLY A O 1
ATOM 2189 N N . CYS A 1 282 ? 20.695 -12.742 -38.012 1.00 94.56 282 CYS A N 1
ATOM 2190 C CA . CYS A 1 282 ? 22.160 -12.776 -38.039 1.00 94.56 282 CYS A CA 1
ATOM 2191 C C . CYS A 1 282 ? 22.719 -13.960 -37.230 1.00 94.56 282 CYS A C 1
ATOM 2193 O O . CYS A 1 282 ? 23.538 -14.731 -37.735 1.00 94.56 282 CYS A O 1
ATOM 2195 N N . ASN A 1 283 ? 22.232 -14.151 -36.000 1.00 96.94 283 ASN A N 1
ATOM 2196 C CA . ASN A 1 283 ? 22.671 -15.244 -35.129 1.00 96.94 283 ASN A CA 1
ATOM 2197 C C . ASN A 1 283 ? 22.216 -16.609 -35.667 1.00 96.94 283 ASN A C 1
ATOM 2199 O O . ASN A 1 283 ? 22.990 -17.564 -35.623 1.00 96.94 283 ASN A O 1
ATOM 2203 N N . MET A 1 284 ? 21.024 -16.694 -36.269 1.00 96.56 284 MET A N 1
ATOM 2204 C CA . MET A 1 284 ? 20.559 -17.898 -36.969 1.00 96.56 284 MET A CA 1
ATOM 2205 C C . MET A 1 284 ? 21.429 -18.256 -38.176 1.00 96.56 284 MET A C 1
ATOM 2207 O O . MET A 1 284 ? 21.752 -19.427 -38.379 1.00 96.56 284 MET A O 1
ATOM 2211 N N . GLY A 1 285 ? 21.854 -17.264 -38.956 1.00 95.94 285 GLY A N 1
ATOM 2212 C CA . GLY A 1 285 ? 22.769 -17.473 -40.074 1.00 95.94 285 GLY A CA 1
ATOM 2213 C C . GLY A 1 285 ? 24.139 -17.990 -39.630 1.00 95.94 285 GLY A C 1
ATOM 2214 O O . GLY A 1 285 ? 24.678 -18.929 -40.218 1.00 95.94 285 GLY A O 1
ATOM 2215 N N . ILE A 1 286 ? 24.680 -17.426 -38.547 1.00 96.38 286 ILE A N 1
ATOM 2216 C CA . ILE A 1 286 ? 25.945 -17.865 -37.938 1.00 96.38 286 ILE A CA 1
ATOM 2217 C C . ILE A 1 286 ? 25.824 -19.283 -37.368 1.00 96.38 286 ILE A C 1
ATOM 2219 O O . ILE A 1 286 ? 26.729 -20.090 -37.577 1.00 96.38 286 ILE A O 1
ATOM 2223 N N . LEU A 1 287 ? 24.710 -19.606 -36.702 1.00 97.25 287 LEU A N 1
ATOM 2224 C CA . LEU A 1 287 ? 24.409 -20.958 -36.230 1.00 97.25 287 LEU A CA 1
ATOM 2225 C C . LEU A 1 287 ? 24.444 -21.965 -37.386 1.00 97.25 287 LEU A C 1
ATOM 2227 O O . LEU A 1 287 ? 25.192 -22.938 -37.322 1.00 97.25 287 LEU A O 1
ATOM 2231 N N . CYS A 1 288 ? 23.720 -21.686 -38.475 1.00 96.00 288 CYS A N 1
ATOM 2232 C CA . CYS A 1 288 ? 23.682 -22.565 -39.646 1.00 96.00 288 CYS A CA 1
ATOM 2233 C C . CYS A 1 288 ? 25.079 -22.759 -40.261 1.00 96.00 288 CYS A C 1
ATOM 2235 O O . CYS A 1 288 ? 25.434 -23.868 -40.653 1.00 96.00 288 CYS A O 1
ATOM 2237 N N . LEU A 1 289 ? 25.911 -21.709 -40.294 1.00 94.38 289 LEU A N 1
ATOM 2238 C CA . LEU A 1 289 ? 27.302 -21.816 -40.751 1.00 94.38 289 LEU A CA 1
ATOM 2239 C C . LEU A 1 289 ? 28.159 -22.719 -39.859 1.00 94.38 289 LEU A C 1
ATOM 2241 O O . LEU A 1 289 ? 28.987 -23.463 -40.382 1.00 94.38 289 LEU A O 1
ATOM 2245 N N . LEU A 1 290 ? 27.991 -22.649 -38.535 1.00 94.44 290 LEU A N 1
ATOM 2246 C CA . LEU A 1 290 ? 28.710 -23.514 -37.593 1.00 94.44 290 LEU A CA 1
ATOM 2247 C C . LEU A 1 290 ? 28.279 -24.981 -37.713 1.00 94.44 290 LEU A C 1
ATOM 2249 O O . LEU A 1 290 ? 29.096 -25.869 -37.493 1.00 94.44 290 LEU A O 1
ATOM 2253 N N . GLU A 1 291 ? 27.031 -25.224 -38.103 1.00 94.56 291 GLU A N 1
ATOM 2254 C CA . GLU A 1 291 ? 26.466 -26.561 -38.319 1.00 94.56 291 GLU A CA 1
ATOM 2255 C C . GLU A 1 291 ? 26.708 -27.107 -39.736 1.00 94.56 291 GLU A C 1
ATOM 2257 O O . GLU A 1 291 ? 26.378 -28.255 -40.022 1.00 94.56 291 GLU A O 1
ATOM 2262 N N . GLY A 1 292 ? 27.293 -26.302 -40.628 1.00 93.44 292 GLY A N 1
ATOM 2263 C CA . GLY A 1 292 ? 27.603 -26.686 -42.007 1.00 93.44 292 GLY A CA 1
ATOM 2264 C C . GLY A 1 292 ? 26.455 -26.514 -43.010 1.00 93.44 292 GLY A C 1
ATOM 2265 O O . GLY A 1 292 ? 26.640 -26.806 -44.192 1.00 93.44 292 GLY A O 1
ATOM 2266 N N . ASP A 1 293 ? 25.298 -25.990 -42.597 1.00 94.31 293 ASP A N 1
ATOM 2267 C CA . ASP A 1 293 ? 24.148 -25.737 -43.474 1.00 94.31 293 ASP A CA 1
ATOM 2268 C C . ASP A 1 293 ? 24.278 -24.371 -44.168 1.00 94.31 293 ASP A C 1
ATOM 2270 O O . ASP A 1 293 ? 23.687 -23.357 -43.779 1.00 94.31 293 ASP A O 1
ATOM 2274 N N . ARG A 1 294 ? 25.107 -24.340 -45.215 1.00 93.69 294 ARG A N 1
ATOM 2275 C CA . ARG A 1 294 ? 25.396 -23.119 -45.986 1.00 93.69 294 ARG A CA 1
ATOM 2276 C C . ARG A 1 294 ? 24.157 -22.541 -46.672 1.00 93.69 294 ARG A C 1
ATOM 2278 O O . ARG A 1 294 ? 24.038 -21.323 -46.749 1.00 93.69 294 ARG A O 1
ATOM 2285 N N . GLY A 1 295 ? 23.241 -23.397 -47.130 1.00 94.00 295 GLY A N 1
ATOM 2286 C CA . GLY A 1 295 ? 22.017 -22.965 -47.805 1.00 94.00 295 GLY A CA 1
ATOM 2287 C C . GLY A 1 295 ? 21.098 -22.194 -46.860 1.00 94.00 295 GLY A C 1
ATOM 2288 O O . GLY A 1 295 ? 20.689 -21.076 -47.169 1.00 94.00 295 GLY A O 1
ATOM 2289 N N . LYS A 1 296 ? 20.830 -22.734 -45.663 1.00 93.00 296 LYS A N 1
ATOM 2290 C CA . LYS A 1 296 ? 20.027 -22.010 -44.664 1.00 93.00 296 LYS A CA 1
ATOM 2291 C C . LYS A 1 296 ? 20.733 -20.770 -44.134 1.00 93.00 296 LYS A C 1
ATOM 2293 O O . LYS A 1 296 ? 20.072 -19.762 -43.884 1.00 93.00 296 LYS A O 1
ATOM 2298 N N . ALA A 1 297 ? 22.056 -20.819 -43.989 1.00 95.25 297 ALA A N 1
ATOM 2299 C CA . ALA A 1 297 ? 22.826 -19.652 -43.587 1.00 95.25 297 ALA A CA 1
ATOM 2300 C C . ALA A 1 297 ? 22.647 -18.477 -44.554 1.00 95.25 297 ALA A C 1
ATOM 2302 O O . ALA A 1 297 ? 22.382 -17.364 -44.108 1.00 95.25 297 ALA A O 1
ATOM 2303 N N . GLU A 1 298 ? 22.751 -18.716 -45.863 1.00 95.00 298 GLU A N 1
ATOM 2304 C CA . GLU A 1 298 ? 22.566 -17.676 -46.877 1.00 95.00 298 GLU A CA 1
ATOM 2305 C C . GLU A 1 298 ? 21.176 -17.035 -46.796 1.00 95.00 298 GLU A C 1
ATOM 2307 O O . GLU A 1 298 ? 21.070 -15.808 -46.825 1.00 95.00 298 GLU A O 1
ATOM 2312 N N . VAL A 1 299 ? 20.124 -17.835 -46.598 1.00 93.81 299 VAL A N 1
ATOM 2313 C CA . VAL A 1 299 ? 18.750 -17.332 -46.444 1.00 93.81 299 VAL A CA 1
ATOM 2314 C C . VAL A 1 299 ? 18.625 -16.415 -45.223 1.00 93.81 299 VAL A C 1
ATOM 2316 O O . VAL A 1 299 ? 18.200 -15.267 -45.362 1.00 93.81 299 VAL A O 1
ATOM 2319 N N . TYR A 1 300 ? 19.030 -16.879 -44.035 1.00 94.69 300 TYR A N 1
ATOM 2320 C CA . TYR A 1 300 ? 18.918 -16.085 -42.805 1.00 94.69 300 TYR A CA 1
ATOM 2321 C C . TYR A 1 300 ? 19.759 -14.805 -42.851 1.00 94.69 300 TYR A C 1
ATOM 2323 O O . TYR A 1 300 ? 19.284 -13.739 -42.454 1.00 94.69 300 TYR A O 1
ATOM 2331 N N . LEU A 1 301 ? 20.989 -14.885 -43.369 1.00 94.75 301 LEU A N 1
ATOM 2332 C CA . LEU A 1 301 ? 21.875 -13.727 -43.483 1.00 94.75 301 LEU A CA 1
ATOM 2333 C C . LEU A 1 301 ? 21.364 -12.708 -44.509 1.00 94.75 301 LEU A C 1
ATOM 2335 O O . LEU A 1 301 ? 21.465 -11.509 -44.259 1.00 94.75 301 LEU A O 1
ATOM 2339 N N . SER A 1 302 ? 20.779 -13.161 -45.622 1.00 93.25 302 SER A N 1
ATOM 2340 C CA . SER A 1 302 ? 20.195 -12.276 -46.641 1.00 93.25 302 SER A CA 1
ATOM 2341 C C . SER A 1 302 ? 18.972 -11.531 -46.107 1.00 93.25 302 SER A C 1
ATOM 2343 O O . SER A 1 302 ? 18.865 -10.318 -46.283 1.00 93.25 302 SER A O 1
ATOM 2345 N N . LEU A 1 303 ? 18.080 -12.231 -45.396 1.00 89.94 303 LEU A N 1
ATOM 2346 C CA . LEU A 1 303 ? 16.915 -11.616 -44.751 1.00 89.94 303 LEU A CA 1
ATOM 2347 C C . LEU A 1 303 ? 17.339 -10.602 -43.681 1.00 89.94 303 LEU A C 1
ATOM 2349 O O . LEU A 1 303 ? 16.843 -9.476 -43.669 1.00 89.94 303 LEU A O 1
ATOM 2353 N N . ALA A 1 304 ? 18.304 -10.961 -42.830 1.00 90.62 304 ALA A N 1
ATOM 2354 C CA . ALA A 1 304 ? 18.831 -10.053 -41.815 1.00 90.62 304 ALA A CA 1
ATOM 2355 C C . ALA A 1 304 ? 19.521 -8.827 -42.436 1.00 90.62 304 ALA A C 1
ATOM 2357 O O . ALA A 1 304 ? 19.358 -7.713 -41.941 1.00 90.62 304 ALA A O 1
ATOM 2358 N N . GLN A 1 305 ? 20.267 -9.001 -43.533 1.00 92.38 305 GLN A N 1
ATOM 2359 C CA . GLN A 1 305 ? 20.887 -7.889 -44.253 1.00 92.38 305 GLN A CA 1
ATOM 2360 C C . GLN A 1 305 ? 19.837 -6.958 -44.870 1.00 92.38 305 GLN A C 1
ATOM 2362 O O . GLN A 1 305 ? 19.980 -5.741 -44.760 1.00 92.38 305 GLN A O 1
ATOM 2367 N N . ALA A 1 306 ? 18.782 -7.505 -45.483 1.00 87.94 306 ALA A N 1
ATOM 2368 C CA . ALA A 1 306 ? 17.670 -6.716 -46.015 1.00 87.94 306 ALA A CA 1
ATOM 2369 C C . ALA A 1 306 ? 16.946 -5.929 -44.906 1.00 87.94 306 ALA A C 1
ATOM 2371 O O . ALA A 1 306 ? 16.521 -4.800 -45.132 1.00 87.94 306 ALA A O 1
ATOM 2372 N N . GLY A 1 307 ? 16.888 -6.490 -43.694 1.00 81.81 307 GLY A N 1
ATOM 2373 C CA . GLY A 1 307 ? 16.428 -5.817 -42.477 1.00 81.81 307 GLY A CA 1
ATOM 2374 C C . GLY A 1 307 ? 17.428 -4.829 -41.855 1.00 81.81 307 GLY A C 1
ATOM 2375 O O . GLY A 1 307 ? 17.169 -4.315 -40.772 1.00 81.81 307 GLY A O 1
ATOM 2376 N N . GLY A 1 308 ? 18.571 -4.558 -42.498 1.00 85.50 308 GLY A N 1
ATOM 2377 C CA . GLY A 1 308 ? 19.554 -3.560 -42.058 1.00 85.50 308 GLY A CA 1
ATOM 2378 C C . GLY A 1 308 ? 20.707 -4.092 -41.195 1.00 85.50 308 GLY A C 1
ATOM 2379 O O . GLY A 1 308 ? 21.535 -3.306 -40.733 1.00 85.50 308 GLY A O 1
ATOM 2380 N N . SER A 1 309 ? 20.827 -5.408 -40.986 1.00 87.38 309 SER A N 1
ATOM 2381 C CA . SER A 1 309 ? 21.915 -5.985 -40.183 1.00 87.38 309 SER A CA 1
ATOM 2382 C C . SER A 1 309 ? 23.270 -5.905 -40.900 1.00 87.38 309 SER A C 1
ATOM 2384 O O . SER A 1 309 ? 23.592 -6.691 -41.799 1.00 87.38 309 SER A O 1
ATOM 2386 N N . VAL A 1 310 ? 24.116 -4.970 -40.458 1.00 89.06 310 VAL A N 1
ATOM 2387 C CA . VAL A 1 310 ? 25.497 -4.819 -40.950 1.00 89.06 310 VAL A CA 1
ATOM 2388 C C . VAL A 1 310 ? 26.352 -6.074 -40.696 1.00 89.06 310 VAL A C 1
ATOM 2390 O O . VAL A 1 310 ? 27.073 -6.476 -41.619 1.00 89.06 310 VAL A O 1
ATOM 2393 N N . PRO A 1 311 ? 26.306 -6.728 -39.512 1.00 88.75 311 PRO A N 1
ATOM 2394 C CA . PRO A 1 311 ? 27.032 -7.979 -39.285 1.00 88.75 311 PRO A CA 1
ATOM 2395 C C . PRO A 1 311 ? 26.597 -9.101 -40.235 1.00 88.75 311 PRO A C 1
ATOM 2397 O O . PRO A 1 311 ? 27.463 -9.780 -40.792 1.00 88.75 311 PRO A O 1
ATOM 2400 N N . ALA A 1 312 ? 25.295 -9.232 -40.519 1.00 91.12 312 ALA A N 1
ATOM 2401 C CA . ALA A 1 312 ? 24.797 -10.247 -41.445 1.00 91.12 312 ALA A CA 1
ATOM 2402 C C . ALA A 1 312 ? 25.346 -10.053 -42.866 1.00 91.12 312 ALA A C 1
ATOM 2404 O O . ALA A 1 312 ? 25.832 -11.003 -43.476 1.00 91.12 312 ALA A O 1
ATOM 2405 N N . GLY A 1 313 ? 25.394 -8.810 -43.359 1.00 90.81 313 GLY A N 1
ATOM 2406 C CA . GLY A 1 313 ? 25.991 -8.500 -44.664 1.00 90.81 313 GLY A CA 1
ATOM 2407 C C . GLY A 1 313 ? 27.509 -8.740 -44.740 1.00 90.81 313 GLY A C 1
ATOM 2408 O O . GLY A 1 313 ? 28.060 -8.948 -45.824 1.00 90.81 313 GLY A O 1
ATOM 2409 N N . ARG A 1 314 ? 28.230 -8.718 -43.610 1.00 91.62 314 ARG A N 1
ATOM 2410 C CA . ARG A 1 314 ? 29.648 -9.136 -43.559 1.00 91.62 314 ARG A CA 1
ATOM 2411 C C . ARG A 1 314 ? 29.771 -10.659 -43.591 1.00 91.62 314 ARG A C 1
ATOM 2413 O O . ARG A 1 314 ? 30.588 -11.175 -44.352 1.00 91.62 314 ARG A O 1
ATOM 2420 N N . ALA A 1 315 ? 28.930 -11.357 -42.829 1.00 90.25 315 ALA A N 1
ATOM 2421 C CA . ALA A 1 315 ? 28.879 -12.814 -42.813 1.00 90.25 315 ALA A CA 1
ATOM 2422 C C . ALA A 1 315 ? 28.496 -13.403 -44.177 1.00 90.25 315 ALA A C 1
ATOM 2424 O O . ALA A 1 315 ? 29.130 -14.358 -44.627 1.00 90.25 315 ALA A O 1
ATOM 2425 N N . LEU A 1 316 ? 27.533 -12.790 -44.870 1.00 91.31 316 LEU A N 1
ATOM 2426 C CA . LEU A 1 316 ? 27.094 -13.217 -46.195 1.00 91.31 316 LEU A CA 1
ATOM 2427 C C . LEU A 1 316 ? 28.210 -13.085 -47.239 1.00 91.31 316 LEU A C 1
ATOM 2429 O O . LEU A 1 316 ? 28.493 -14.035 -47.963 1.00 91.31 316 LEU A O 1
ATOM 2433 N N . ARG A 1 317 ? 28.921 -11.950 -47.264 1.00 90.50 317 ARG A N 1
ATOM 2434 C CA . ARG A 1 317 ? 30.071 -11.757 -48.167 1.00 90.50 317 ARG A CA 1
ATOM 2435 C C . ARG A 1 317 ? 31.173 -12.787 -47.933 1.00 90.50 317 ARG A C 1
ATOM 2437 O O . ARG A 1 317 ? 31.768 -13.280 -48.885 1.00 90.50 317 ARG A O 1
ATOM 2444 N N . PHE A 1 318 ? 31.433 -13.133 -46.675 1.00 87.25 318 PHE A N 1
ATOM 2445 C CA . PHE A 1 318 ? 32.392 -14.184 -46.342 1.00 87.25 318 PHE A CA 1
ATOM 2446 C C . PHE A 1 318 ? 31.932 -15.567 -46.806 1.00 87.25 318 PHE A C 1
ATOM 2448 O O . PHE A 1 318 ? 32.749 -16.334 -47.314 1.00 87.25 318 PHE A O 1
ATOM 2455 N N . LEU A 1 319 ? 30.638 -15.874 -46.664 1.00 87.38 319 LEU A N 1
ATOM 2456 C CA . LEU A 1 319 ? 30.041 -17.109 -47.170 1.00 87.38 319 LEU A CA 1
ATOM 2457 C C . LEU A 1 319 ? 30.228 -17.214 -48.688 1.00 87.38 319 LEU A C 1
ATOM 2459 O O . LEU A 1 319 ? 30.678 -18.253 -49.150 1.00 87.38 319 LEU A O 1
ATOM 2463 N N . GLN A 1 320 ? 29.975 -16.134 -49.430 1.00 84.62 320 GLN A N 1
ATOM 2464 C CA . GLN A 1 320 ? 30.080 -16.082 -50.896 1.00 84.62 320 GLN A CA 1
ATOM 2465 C C . GLN A 1 320 ? 31.525 -16.075 -51.424 1.00 84.62 320 GLN A C 1
ATOM 2467 O O . GLN A 1 320 ? 31.765 -16.456 -52.564 1.00 84.62 320 GLN A O 1
ATOM 2472 N N . SER A 1 321 ? 32.498 -15.651 -50.610 1.00 81.19 321 SER A N 1
ATOM 2473 C CA . SER A 1 321 ? 33.926 -15.653 -50.979 1.00 81.19 321 SER A CA 1
ATOM 2474 C C . SER A 1 321 ? 34.628 -17.010 -50.835 1.00 81.19 321 SER A C 1
ATOM 2476 O O . SER A 1 321 ? 35.813 -17.118 -51.151 1.00 81.19 321 SER A O 1
ATOM 2478 N N . LYS A 1 322 ? 33.930 -18.014 -50.298 1.00 64.38 322 LYS A N 1
ATOM 2479 C CA . LYS A 1 322 ? 34.433 -19.364 -50.027 1.00 64.38 322 LYS A CA 1
ATOM 2480 C C . LYS A 1 322 ? 33.615 -20.393 -50.777 1.00 64.38 322 LYS A C 1
ATOM 2482 O O . LYS A 1 322 ? 34.236 -21.313 -51.339 1.00 64.38 322 LYS A O 1
#

Radius of gyration: 31.82 Å; Cα contacts (8 Å, |Δi|>4): 458; chains: 1; bounding box: 60×53×87 Å

Secondary structure (DSSP, 8-state):
-GGGG---PPPPTTTS------EEEEEEEEE---TTS-SSS--HHHHHHHHHHHHHHHHHHHHSTTEEEEEEEEEEE--S-S-HHHHHHHHHHHHHHHHHHHHHTTTTTT--EEEEEESS-HHHHHHHHHTS--TTHHHHHHHHHHS-GGGTHHHHHHHGGGGHHHHHHHHHTHHHHSEEEEEEEEEETTTTTS--S--S-TTS-SSS----S--HHHHHHHHHTS-TTSHHHHHHHHHHHHH-TT-HHHHHHHHHHHHHTT-HHHHHHHHGGGTTSHHHHHHHHHHHHHTT-HHHHHHHHHHHHHTT-HHHHHHHHHHHT-

Organism: NCBI:txid1339280

Sequence (322 aa):
MLLSWVGFLSPSATEAPKVEEVRQTVSGSIVLDYSRGQKTKYDERNFVEAVYKLLAVTRPLRETPGVSLEGIRLTGYTAPDGDYRANERLGLQRALALKDYIRREKSFGTVPFEVNWIAEDWKGLTDLIVGSEMAFKESVLDIIRTVDVVDGRERMLMDLAGGTAYHYLSSAFFGRLRRIEYEVTYVDGSIATQPSTGMTEGVSVVTSGKPEAFSVADFCRLAEAHAVGSAEFNDLMDLAGRLYPDSPVACINAAGVALLRRDTERARKYLQRFATLPEAGCNMGILCLLEGDRGKAEVYLSLAQAGGSVPAGRALRFLQSK

InterPro domains:
  IPR036737 OmpA-like domain superfamily [G3DSA:3.30.1330.60] (12-123)
  IPR036737 OmpA-like domain superfamily [SSF103088] (55-104)

pLDDT: mean 80.55, std 17.36, range [31.7, 97.56]

Mean predicted aligned error: 16.41 Å